Protein AF-0000000074000630 (afdb_homodimer)

Structure (mmCIF, N/CA/C/O backbone):
data_AF-0000000074000630-model_v1
#
loop_
_entity.id
_entity.type
_entity.pdbx_description
1 polymer 'MaoC family acyl dehydratase'
#
loop_
_atom_site.group_PDB
_atom_site.id
_atom_site.type_symbol
_atom_site.label_atom_id
_atom_site.label_alt_id
_atom_site.label_comp_id
_atom_site.label_asym_id
_atom_site.label_entity_id
_atom_site.label_seq_id
_atom_site.pdbx_PDB_ins_code
_atom_site.Cartn_x
_atom_site.Cartn_y
_atom_site.Cartn_z
_atom_site.occupancy
_atom_site.B_iso_or_equiv
_atom_site.auth_seq_id
_atom_site.auth_comp_id
_atom_site.auth_asym_id
_atom_site.auth_atom_id
_atom_site.pdbx_PDB_model_num
ATOM 1 N N . MET A 1 1 ? 3.613 16.922 10.43 1 64.38 1 MET A N 1
ATOM 2 C CA . MET A 1 1 ? 4.762 17.375 9.648 1 64.38 1 MET A CA 1
ATOM 3 C C . MET A 1 1 ? 4.414 18.625 8.844 1 64.38 1 MET A C 1
ATOM 5 O O . MET A 1 1 ? 3.24 18.922 8.633 1 64.38 1 MET A O 1
ATOM 9 N N . ALA A 1 2 ? 5.527 19.406 8.516 1 77.31 2 ALA A N 1
ATOM 10 C CA . ALA A 1 2 ? 5.301 20.641 7.777 1 77.31 2 ALA A CA 1
ATOM 11 C C . ALA A 1 2 ? 4.805 20.359 6.363 1 77.31 2 ALA A C 1
ATOM 13 O O . ALA A 1 2 ? 5.105 19.312 5.797 1 77.31 2 ALA A O 1
ATOM 14 N N . LYS A 1 3 ? 3.918 21.172 5.816 1 91.12 3 LYS A N 1
ATOM 15 C CA . LYS A 1 3 ? 3.434 21.078 4.441 1 91.12 3 LYS A CA 1
ATOM 16 C C . LYS A 1 3 ? 4.582 21.203 3.443 1 91.12 3 LYS A C 1
ATOM 18 O O . LYS A 1 3 ? 5.555 21.922 3.695 1 91.12 3 LYS A O 1
ATOM 23 N N . ILE A 1 4 ? 4.496 20.484 2.4 1 96.56 4 ILE A N 1
ATOM 24 C CA . ILE A 1 4 ? 5.48 20.594 1.329 1 96.56 4 ILE A CA 1
ATOM 25 C C . ILE A 1 4 ? 5.32 21.922 0.609 1 96.56 4 ILE A C 1
ATOM 27 O O . ILE A 1 4 ? 4.258 22.219 0.061 1 96.56 4 ILE A O 1
ATOM 31 N N . GLU A 1 5 ? 6.352 22.719 0.646 1 97.56 5 GLU A N 1
ATOM 32 C CA . GLU A 1 5 ? 6.324 24 -0.052 1 97.56 5 GLU A CA 1
ATOM 33 C C . GLU A 1 5 ? 6.699 23.844 -1.521 1 97.56 5 GLU A C 1
ATOM 35 O O . GLU A 1 5 ? 7.852 23.531 -1.843 1 97.56 5 GLU A O 1
ATOM 40 N N . PHE A 1 6 ? 5.773 24.141 -2.326 1 98 6 PHE A N 1
ATOM 41 C CA . PHE A 1 6 ? 5.879 23.922 -3.764 1 98 6 PHE A CA 1
ATOM 42 C C . PHE A 1 6 ? 7.121 24.609 -4.324 1 98 6 PHE A C 1
ATOM 44 O O . PHE A 1 6 ? 7.848 24.016 -5.129 1 98 6 PHE A O 1
ATOM 51 N N . ASP A 1 7 ? 7.41 25.75 -3.9 1 97.25 7 ASP A N 1
ATOM 52 C CA . ASP A 1 7 ? 8.477 26.562 -4.461 1 97.25 7 ASP A CA 1
ATOM 53 C C . ASP A 1 7 ? 9.844 26.141 -3.912 1 97.25 7 ASP A C 1
ATOM 55 O O . ASP A 1 7 ? 10.883 26.547 -4.434 1 97.25 7 ASP A O 1
ATOM 59 N N . LYS A 1 8 ? 9.844 25.297 -2.902 1 97.25 8 LYS A N 1
ATOM 60 C CA . LYS A 1 8 ? 11.102 24.922 -2.262 1 97.25 8 LYS A CA 1
ATOM 61 C C . LYS A 1 8 ? 11.555 23.531 -2.707 1 97.25 8 LYS A C 1
ATOM 63 O O . LYS A 1 8 ? 12.586 23.047 -2.254 1 97.25 8 LYS A O 1
ATOM 68 N N . VAL A 1 9 ? 10.789 22.875 -3.459 1 98 9 VAL A N 1
ATOM 69 C CA . VAL A 1 9 ? 11.203 21.594 -3.998 1 98 9 VAL A CA 1
ATOM 70 C C . VAL A 1 9 ? 11.414 21.703 -5.508 1 98 9 VAL A C 1
ATOM 72 O O . VAL A 1 9 ? 10.875 22.609 -6.148 1 98 9 VAL A O 1
ATOM 75 N N . GLU A 1 10 ? 12.203 20.75 -6.066 1 98.25 10 GLU A N 1
ATOM 76 C CA . GLU A 1 10 ? 12.555 20.812 -7.484 1 98.25 10 GLU A CA 1
ATOM 77 C C . GLU A 1 10 ? 12.562 19.422 -8.109 1 98.25 10 GLU A C 1
ATOM 79 O O . GLU A 1 10 ? 12.977 18.453 -7.48 1 98.25 10 GLU A O 1
ATOM 84 N N . VAL A 1 11 ? 12.156 19.422 -9.375 1 98.62 11 VAL A N 1
ATOM 85 C CA . VAL A 1 11 ? 12.25 18.188 -10.141 1 98.62 11 VAL A CA 1
ATOM 86 C C . VAL A 1 11 ? 13.688 17.656 -10.117 1 98.62 11 VAL A C 1
ATOM 88 O O . VAL A 1 11 ? 14.633 18.438 -10.312 1 98.62 11 VAL A O 1
ATOM 91 N N . GLY A 1 12 ? 13.867 16.406 -9.82 1 98.69 12 GLY A N 1
ATOM 92 C CA . GLY A 1 12 ? 15.188 15.812 -9.727 1 98.69 12 GLY A CA 1
ATOM 93 C C . GLY A 1 12 ? 15.688 15.688 -8.297 1 98.69 12 GLY A C 1
ATOM 94 O O . GLY A 1 12 ? 16.625 14.938 -8.023 1 98.69 12 GLY A O 1
ATOM 95 N N . GLN A 1 13 ? 15.086 16.438 -7.402 1 98.69 13 GLN A N 1
ATOM 96 C CA . GLN A 1 13 ? 15.445 16.375 -5.992 1 98.69 13 GLN A CA 1
ATOM 97 C C . GLN A 1 13 ? 15.109 15 -5.402 1 98.69 13 GLN A C 1
ATOM 99 O O . GLN A 1 13 ? 14.07 14.422 -5.719 1 98.69 13 GLN A O 1
ATOM 104 N N . THR A 1 14 ? 15.992 14.508 -4.551 1 98.69 14 THR A N 1
ATOM 105 C CA . THR A 1 14 ? 15.773 13.211 -3.924 1 98.69 14 THR A CA 1
ATOM 106 C C . THR A 1 14 ? 15.32 13.375 -2.475 1 98.69 14 THR A C 1
ATOM 108 O O . THR A 1 14 ? 15.648 14.375 -1.829 1 98.69 14 THR A O 1
ATOM 111 N N . LEU A 1 15 ? 14.5 12.453 -2.051 1 98.44 15 LEU A N 1
ATOM 112 C CA . LEU A 1 15 ? 14.109 12.398 -0.648 1 98.44 15 LEU A CA 1
ATOM 113 C C . LEU A 1 15 ? 15.164 11.672 0.183 1 98.44 15 LEU A C 1
ATOM 115 O O . LEU A 1 15 ? 15.922 10.859 -0.346 1 98.44 15 LEU A O 1
ATOM 119 N N . PRO A 1 16 ? 15.227 12.023 1.499 1 97.94 16 PRO A N 1
ATOM 120 C CA . PRO A 1 16 ? 16.062 11.172 2.34 1 97.94 16 PRO A CA 1
ATOM 121 C C . PRO A 1 16 ? 15.656 9.703 2.289 1 97.94 16 PRO A C 1
ATOM 123 O O . PRO A 1 16 ? 14.492 9.375 2.521 1 97.94 16 PRO A O 1
ATOM 126 N N . PRO A 1 17 ? 16.562 8.844 2.018 1 98.62 17 PRO A N 1
ATOM 127 C CA . PRO A 1 17 ? 16.219 7.422 1.872 1 98.62 17 PRO A CA 1
ATOM 128 C C . PRO A 1 17 ? 15.891 6.754 3.207 1 98.62 17 PRO A C 1
ATOM 130 O O . PRO A 1 17 ? 16.25 7.277 4.266 1 98.62 17 PRO A O 1
ATOM 133 N N . ILE A 1 18 ? 15.188 5.684 3.127 1 98.31 18 ILE A N 1
ATOM 134 C CA . ILE A 1 18 ? 14.93 4.805 4.262 1 98.31 18 ILE A CA 1
ATOM 135 C C . ILE A 1 18 ? 15.578 3.443 4.02 1 98.31 18 ILE A C 1
ATOM 137 O O . ILE A 1 18 ? 15.336 2.805 2.992 1 98.31 18 ILE A O 1
ATOM 141 N N . ASP A 1 19 ? 16.359 3.094 5.023 1 98.38 19 ASP A N 1
ATOM 142 C CA . ASP A 1 19 ? 16.953 1.769 4.945 1 98.38 19 ASP A CA 1
ATOM 143 C C . ASP A 1 19 ? 16.125 0.741 5.711 1 98.38 19 ASP A C 1
ATOM 145 O O . ASP A 1 19 ? 15.727 0.984 6.848 1 98.38 19 ASP A O 1
ATOM 149 N N . VAL A 1 20 ? 15.875 -0.33 5.051 1 97.69 20 VAL A N 1
ATOM 150 C CA . VAL A 1 20 ? 15.203 -1.473 5.656 1 97.69 20 VAL A CA 1
ATOM 151 C C . VAL A 1 20 ? 16.219 -2.545 6.02 1 97.69 20 VAL A C 1
ATOM 153 O O . VAL A 1 20 ? 16.938 -3.061 5.148 1 97.69 20 VAL A O 1
ATOM 156 N N . PRO A 1 21 ? 16.328 -2.816 7.309 1 96.75 21 PRO A N 1
ATOM 157 C CA . PRO A 1 21 ? 17.297 -3.854 7.688 1 96.75 21 PRO A CA 1
ATOM 158 C C . PRO A 1 21 ? 17.031 -5.184 6.977 1 96.75 21 PRO A C 1
ATOM 160 O O . PRO A 1 21 ? 16.016 -5.348 6.316 1 96.75 21 PRO A O 1
ATOM 163 N N . VAL A 1 22 ? 17.953 -6.051 7.16 1 98.12 22 VAL A N 1
ATOM 164 C CA . VAL A 1 22 ? 17.875 -7.367 6.531 1 98.12 22 VAL A CA 1
ATOM 165 C C . VAL A 1 22 ? 16.5 -7.992 6.812 1 98.12 22 VAL A C 1
ATOM 167 O O . VAL A 1 22 ? 16.047 -8 7.957 1 98.12 22 VAL A O 1
ATOM 170 N N . ILE A 1 23 ? 15.859 -8.445 5.785 1 97.75 23 ILE A N 1
ATOM 171 C CA . ILE A 1 23 ? 14.555 -9.078 5.914 1 97.75 23 ILE A CA 1
ATOM 172 C C . ILE A 1 23 ? 14.719 -10.508 6.434 1 97.75 23 ILE A C 1
ATOM 174 O O . ILE A 1 23 ? 15.344 -11.344 5.773 1 97.75 23 ILE A O 1
ATOM 178 N N . GLU A 1 24 ? 14.172 -10.664 7.559 1 97.44 24 GLU A N 1
ATOM 179 C CA . GLU A 1 24 ? 14.203 -11.969 8.219 1 97.44 24 GLU A CA 1
ATOM 180 C C . GLU A 1 24 ? 12.812 -12.586 8.273 1 97.44 24 GLU A C 1
ATOM 182 O O . GLU A 1 24 ? 11.812 -11.906 8.031 1 97.44 24 GLU A O 1
ATOM 187 N N . HIS A 1 25 ? 12.828 -13.883 8.594 1 97 25 HIS A N 1
ATOM 188 C CA . HIS A 1 25 ? 11.562 -14.602 8.727 1 97 25 HIS A CA 1
ATOM 189 C C . HIS A 1 25 ? 10.641 -13.914 9.734 1 97 25 HIS A C 1
ATOM 191 O O . HIS A 1 25 ? 9.43 -13.844 9.531 1 97 25 HIS A O 1
ATOM 197 N N . ALA A 1 26 ? 11.211 -13.375 10.781 1 96.56 26 ALA A N 1
ATOM 198 C CA . ALA A 1 26 ? 10.438 -12.711 11.82 1 96.56 26 ALA A CA 1
ATOM 199 C C . ALA A 1 26 ? 9.688 -11.5 11.258 1 96.56 26 ALA A C 1
ATOM 201 O O . ALA A 1 26 ? 8.578 -11.195 11.703 1 96.56 26 ALA A O 1
ATOM 202 N N . ASN A 1 27 ? 10.258 -10.742 10.336 1 97.06 27 ASN A N 1
ATOM 203 C CA . ASN A 1 27 ? 9.578 -9.625 9.695 1 97.06 27 ASN A CA 1
ATOM 204 C C . ASN A 1 27 ? 8.289 -10.07 9.008 1 97.06 27 ASN A C 1
ATOM 206 O O . ASN A 1 27 ? 7.254 -9.414 9.125 1 97.06 27 ASN A O 1
ATOM 210 N N . LEU A 1 28 ? 8.406 -11.195 8.328 1 97.31 28 LEU A N 1
ATOM 211 C CA . LEU A 1 28 ? 7.27 -11.703 7.57 1 97.31 28 LEU A CA 1
ATOM 212 C C . LEU A 1 28 ? 6.168 -12.188 8.508 1 97.31 28 LEU A C 1
ATOM 214 O O . LEU A 1 28 ? 4.984 -11.938 8.258 1 97.31 28 LEU A O 1
ATOM 218 N N . VAL A 1 29 ? 6.57 -12.805 9.625 1 96.69 29 VAL A N 1
ATOM 219 C CA . VAL A 1 29 ? 5.605 -13.273 10.609 1 96.69 29 VAL A CA 1
ATOM 220 C C . VAL A 1 29 ? 4.902 -12.078 11.25 1 96.69 29 VAL A C 1
ATOM 222 O O . VAL A 1 29 ? 3.676 -12.086 11.406 1 96.69 29 VAL A O 1
ATOM 225 N N . ARG A 1 30 ? 5.68 -11.094 11.609 1 96.94 30 ARG A N 1
ATOM 226 C CA . ARG A 1 30 ? 5.098 -9.898 12.211 1 96.94 30 ARG A CA 1
ATOM 227 C C . ARG A 1 30 ? 4.129 -9.211 11.25 1 96.94 30 ARG A C 1
ATOM 229 O O . ARG A 1 30 ? 3.049 -8.773 11.656 1 96.94 30 ARG A O 1
ATOM 236 N N . TYR A 1 31 ? 4.512 -9.141 9.953 1 98.06 31 TYR A N 1
ATOM 237 C CA . TYR A 1 31 ? 3.639 -8.484 8.992 1 98.06 31 TYR A CA 1
ATOM 238 C C . TYR A 1 31 ? 2.363 -9.289 8.773 1 98.06 31 TYR A C 1
ATOM 240 O O . TYR A 1 31 ? 1.279 -8.719 8.625 1 98.06 31 TYR A O 1
ATOM 248 N N . ALA A 1 32 ? 2.494 -10.602 8.758 1 97.38 32 ALA A N 1
ATOM 249 C CA . ALA A 1 32 ? 1.311 -11.453 8.656 1 97.38 32 ALA A CA 1
ATOM 250 C C . ALA A 1 32 ? 0.349 -11.195 9.812 1 97.38 32 ALA A C 1
ATOM 252 O O . ALA A 1 32 ? -0.858 -11.055 9.602 1 97.38 32 ALA A O 1
ATOM 253 N N . GLY A 1 33 ? 0.866 -11.102 10.992 1 96.06 33 GLY A N 1
ATOM 254 C CA . GLY A 1 33 ? 0.053 -10.828 12.172 1 96.06 33 GLY A CA 1
ATOM 255 C C . GLY A 1 33 ? -0.633 -9.477 12.117 1 96.06 33 GLY A C 1
ATOM 256 O O . GLY A 1 33 ? -1.777 -9.344 12.555 1 96.06 33 GLY A O 1
ATOM 257 N N . ALA A 1 34 ? 0.046 -8.547 11.586 1 96.56 34 ALA A N 1
ATOM 258 C CA . ALA A 1 34 ? -0.477 -7.184 11.547 1 96.56 34 ALA A CA 1
ATOM 259 C C . ALA A 1 34 ? -1.495 -7.016 10.422 1 96.56 34 ALA A C 1
ATOM 261 O O . ALA A 1 34 ? -2.504 -6.324 10.594 1 96.56 34 ALA A O 1
ATOM 262 N N . SER A 1 35 ? -1.281 -7.625 9.305 1 95.25 35 SER A N 1
ATOM 263 C CA . SER A 1 35 ? -2.096 -7.402 8.117 1 95.25 35 SER A CA 1
ATOM 264 C C . SER A 1 35 ? -3.221 -8.43 8.016 1 95.25 35 SER A C 1
ATOM 266 O O . SER A 1 35 ? -4.23 -8.188 7.352 1 95.25 35 SER A O 1
ATOM 268 N N . GLY A 1 36 ? -3.006 -9.609 8.547 1 95.12 36 GLY A N 1
ATOM 269 C CA . GLY A 1 36 ? -3.943 -10.711 8.383 1 95.12 36 GLY A CA 1
ATOM 270 C C . GLY A 1 36 ? -3.67 -11.547 7.145 1 95.12 36 GLY A C 1
ATOM 271 O O . GLY A 1 36 ? -4.43 -12.461 6.828 1 95.12 36 GLY A O 1
ATOM 272 N N . ASP A 1 37 ? -2.648 -11.234 6.355 1 95.56 37 ASP A N 1
ATOM 273 C CA . ASP A 1 37 ? -2.252 -12.031 5.195 1 95.56 37 ASP A CA 1
ATOM 274 C C . ASP A 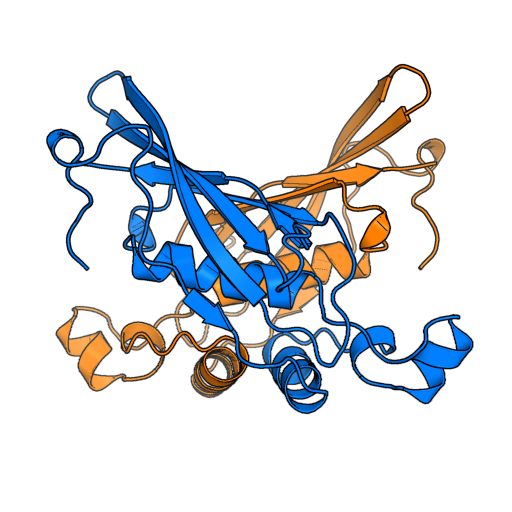1 37 ? -1.3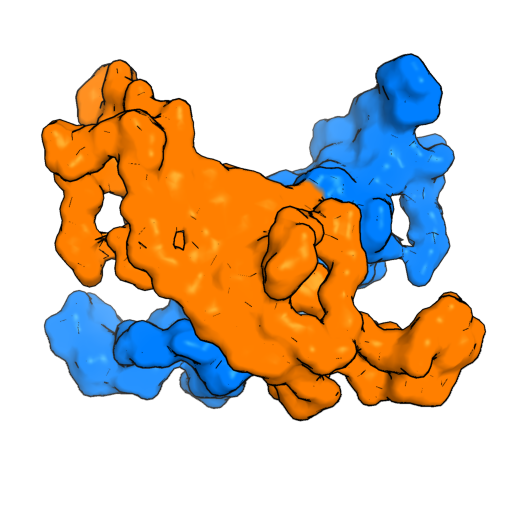65 -13.203 5.609 1 95.56 37 ASP A C 1
ATOM 276 O O . ASP A 1 37 ? -0.144 -13.055 5.703 1 95.56 37 ASP A O 1
ATOM 280 N N . PHE A 1 38 ? -1.934 -14.328 5.738 1 96.19 38 PHE A N 1
ATOM 281 C CA . PHE A 1 38 ? -1.221 -15.5 6.234 1 96.19 38 PHE A CA 1
ATOM 282 C C . PHE A 1 38 ? -0.938 -16.484 5.105 1 96.19 38 PHE A C 1
ATOM 284 O O . PHE A 1 38 ? -0.847 -17.688 5.332 1 96.19 38 PHE A O 1
ATOM 291 N N . ASN A 1 39 ? -0.899 -16 3.809 1 95.5 39 ASN A N 1
ATOM 292 C CA . ASN A 1 39 ? -0.469 -16.859 2.705 1 95.5 39 ASN A CA 1
ATOM 293 C C . ASN A 1 39 ? 0.793 -17.641 3.059 1 95.5 39 ASN A C 1
ATOM 295 O O . ASN A 1 39 ? 1.808 -17.047 3.438 1 95.5 39 ASN A O 1
ATOM 299 N N . PRO A 1 40 ? 0.716 -18.891 2.975 1 95.88 40 PRO A N 1
ATOM 300 C CA . PRO A 1 40 ? 1.805 -19.719 3.512 1 95.88 40 PRO A CA 1
ATOM 301 C C . PRO A 1 40 ? 3.121 -19.516 2.766 1 95.88 40 PRO A C 1
ATOM 303 O O . PRO A 1 40 ? 4.188 -19.844 3.283 1 95.88 40 PRO A O 1
ATOM 306 N N . ILE A 1 41 ? 3.129 -18.984 1.583 1 94.94 41 ILE A N 1
ATOM 307 C CA . ILE A 1 41 ? 4.379 -18.734 0.871 1 94.94 41 ILE A CA 1
ATOM 308 C C . ILE A 1 41 ? 5.219 -17.719 1.636 1 94.94 41 ILE A C 1
ATOM 310 O O . ILE A 1 41 ? 6.422 -17.594 1.397 1 94.94 41 ILE A O 1
ATOM 314 N N . HIS A 1 42 ? 4.613 -16.938 2.547 1 97.12 42 HIS A N 1
ATOM 315 C CA . HIS A 1 42 ? 5.309 -15.891 3.283 1 97.12 42 HIS A CA 1
ATOM 316 C C . HIS A 1 42 ? 5.73 -16.375 4.668 1 97.12 42 HIS A C 1
ATOM 318 O O . HIS A 1 42 ? 6.539 -15.734 5.336 1 97.12 42 HIS A O 1
ATOM 324 N N . ASN A 1 43 ? 5.238 -17.5 5.129 1 95.44 43 ASN A N 1
ATOM 325 C CA . ASN A 1 43 ? 5.461 -17.781 6.543 1 95.44 43 ASN A CA 1
ATOM 326 C C . ASN A 1 43 ? 5.742 -19.266 6.781 1 95.44 43 ASN A C 1
ATOM 328 O O . ASN A 1 43 ? 6.148 -19.656 7.875 1 95.44 43 ASN A O 1
ATOM 332 N N . ASP A 1 44 ? 5.566 -20.109 5.828 1 96.88 44 ASP A N 1
ATOM 333 C CA . ASP A 1 44 ? 5.785 -21.547 5.941 1 96.88 44 ASP A CA 1
ATOM 334 C C . ASP A 1 44 ? 6.875 -22.016 4.977 1 96.88 44 ASP A C 1
ATOM 336 O O . ASP A 1 44 ? 6.602 -22.266 3.803 1 96.88 44 ASP A O 1
ATOM 340 N N . PRO A 1 45 ? 8.062 -22.266 5.52 1 96.31 45 PRO A N 1
ATOM 341 C CA . PRO A 1 45 ? 9.172 -22.625 4.633 1 96.31 45 PRO A CA 1
ATOM 342 C C . PRO A 1 45 ? 8.938 -23.922 3.873 1 96.31 45 PRO A C 1
ATOM 344 O O . PRO A 1 45 ? 9.367 -24.062 2.727 1 96.31 45 PRO A O 1
ATOM 347 N N . ASP A 1 46 ? 8.328 -24.875 4.539 1 96.94 46 ASP A N 1
ATOM 348 C CA . ASP A 1 46 ? 8.055 -26.141 3.867 1 96.94 46 ASP A CA 1
ATOM 349 C C . ASP A 1 46 ? 7.098 -25.953 2.695 1 96.94 46 ASP A C 1
ATOM 351 O O . ASP A 1 46 ? 7.316 -26.484 1.609 1 96.94 46 ASP A O 1
ATOM 355 N N . PHE A 1 47 ? 6.109 -25.219 2.953 1 96.75 47 PHE A N 1
ATOM 356 C CA . PHE A 1 47 ? 5.172 -24.922 1.876 1 96.75 47 PHE A CA 1
ATOM 357 C C . PHE A 1 47 ? 5.867 -24.172 0.745 1 96.75 47 PHE A C 1
ATOM 359 O O . PHE A 1 47 ? 5.672 -24.5 -0.43 1 96.75 47 PHE A O 1
ATOM 366 N N . ALA A 1 48 ? 6.641 -23.125 1.052 1 95.81 48 ALA A N 1
ATOM 367 C CA . ALA A 1 48 ? 7.34 -22.328 0.051 1 95.81 48 ALA A CA 1
ATOM 368 C C . ALA A 1 48 ? 8.234 -23.203 -0.826 1 95.81 48 ALA A C 1
ATOM 370 O O . ALA A 1 48 ? 8.234 -23.062 -2.053 1 95.81 48 ALA A O 1
ATOM 371 N N . ARG A 1 49 ? 8.891 -24.125 -0.231 1 96.31 49 ARG A N 1
ATOM 372 C CA . ARG A 1 49 ? 9.766 -25.031 -0.979 1 96.31 49 ARG A CA 1
ATOM 373 C C . ARG A 1 49 ? 8.961 -25.922 -1.904 1 96.31 49 ARG A C 1
ATOM 375 O O . ARG A 1 49 ? 9.344 -26.156 -3.051 1 96.31 49 ARG A O 1
ATOM 382 N N . LYS A 1 50 ? 7.902 -26.406 -1.386 1 96.06 50 LYS A N 1
ATOM 383 C CA . LYS A 1 50 ? 7.027 -27.234 -2.199 1 96.06 50 LYS A CA 1
ATOM 384 C C . LYS A 1 50 ? 6.477 -26.469 -3.395 1 96.06 50 LYS A C 1
ATOM 386 O O . LYS A 1 50 ? 6.238 -27.031 -4.457 1 96.06 50 LYS A O 1
ATOM 391 N N . ALA A 1 51 ? 6.352 -25.188 -3.186 1 92.88 51 ALA A N 1
ATOM 392 C CA . ALA A 1 51 ? 5.844 -24.312 -4.25 1 92.88 51 ALA A CA 1
ATOM 393 C C . ALA A 1 51 ? 6.949 -23.938 -5.23 1 92.88 51 ALA A C 1
ATOM 395 O O . ALA A 1 51 ? 6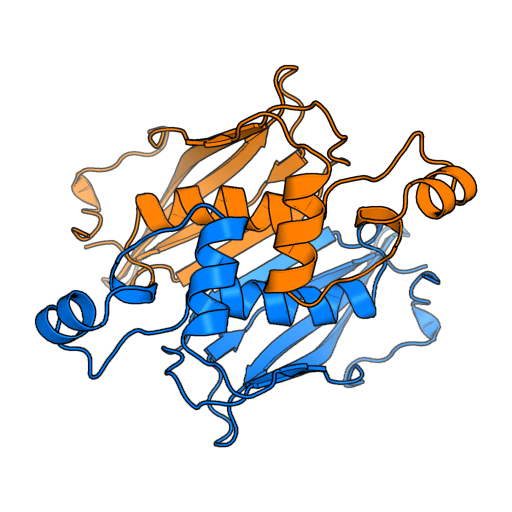.727 -23.172 -6.16 1 92.88 51 ALA A O 1
ATOM 396 N N . GLY A 1 52 ? 8.18 -24.406 -4.973 1 94.5 52 GLY A N 1
ATOM 397 C CA . GLY A 1 52 ? 9.258 -24.219 -5.926 1 94.5 52 GLY A CA 1
ATOM 398 C C . GLY A 1 52 ? 10.172 -23.062 -5.57 1 94.5 52 GLY A C 1
ATOM 399 O O . GLY A 1 52 ? 10.992 -22.625 -6.383 1 94.5 52 GLY A O 1
ATOM 400 N N . LEU A 1 53 ? 10 -22.594 -4.41 1 94.38 53 LEU A N 1
ATOM 401 C CA . LEU A 1 53 ? 10.852 -21.5 -3.936 1 94.38 53 LEU A CA 1
ATOM 402 C C . LEU A 1 53 ? 11.969 -22.031 -3.039 1 94.38 53 LEU A C 1
ATOM 404 O O . LEU A 1 53 ? 11.867 -23.141 -2.504 1 94.38 53 LEU A O 1
ATOM 408 N N . ASP A 1 54 ? 13 -21.234 -2.852 1 94 54 ASP A N 1
ATOM 409 C CA . ASP A 1 54 ? 14.109 -21.625 -1.988 1 94 54 ASP A CA 1
ATOM 410 C C . ASP A 1 54 ? 13.734 -21.484 -0.515 1 94 54 ASP A C 1
ATOM 412 O O . ASP A 1 54 ? 14.391 -22.062 0.355 1 94 54 ASP A O 1
ATOM 416 N N . GLY A 1 55 ? 12.805 -20.781 -0.231 1 95.19 55 GLY A N 1
ATOM 417 C CA . GLY A 1 55 ? 12.258 -20.406 1.064 1 95.19 55 GLY A CA 1
ATOM 418 C C . GLY A 1 55 ? 11.117 -19.422 0.965 1 95.19 55 GLY A C 1
ATOM 419 O O . GLY A 1 55 ? 10.594 -19.172 -0.123 1 95.19 55 GLY A O 1
ATOM 420 N N . THR A 1 56 ? 10.727 -18.984 2.125 1 96.88 56 THR A N 1
ATOM 421 C CA . THR A 1 56 ? 9.648 -18 2.115 1 96.88 56 THR A CA 1
ATOM 422 C C . THR A 1 56 ? 10.102 -16.703 1.438 1 96.88 56 THR A C 1
ATOM 424 O O . THR A 1 56 ? 11.297 -16.406 1.387 1 96.88 56 THR A O 1
ATOM 427 N N . ILE A 1 57 ? 9.164 -16.016 0.89 1 97.31 57 ILE A N 1
ATOM 428 C CA . ILE A 1 57 ? 9.438 -14.727 0.275 1 97.31 57 ILE A CA 1
ATOM 429 C C . ILE A 1 57 ? 8.586 -13.648 0.947 1 97.31 57 ILE A C 1
ATOM 431 O O . ILE A 1 57 ? 7.559 -13.945 1.551 1 97.31 57 ILE A O 1
ATOM 435 N N . SER A 1 58 ? 9.07 -12.445 0.863 1 97.81 58 SER A N 1
ATOM 436 C CA . SER A 1 58 ? 8.383 -11.312 1.477 1 97.81 58 SER A CA 1
ATOM 437 C C . SER A 1 58 ? 7.023 -11.07 0.822 1 97.81 58 SER A C 1
ATOM 439 O O . SER A 1 58 ? 6.875 -11.234 -0.391 1 97.81 58 SER A O 1
ATOM 441 N N . HIS A 1 59 ? 6.102 -10.625 1.719 1 97.69 59 HIS A N 1
ATOM 442 C CA . HIS A 1 59 ? 4.895 -10.047 1.139 1 97.69 59 HIS A CA 1
ATOM 443 C C . HIS A 1 59 ? 5.23 -8.867 0.232 1 97.69 59 HIS A C 1
ATOM 445 O O . HIS A 1 59 ? 5.992 -7.984 0.618 1 97.69 59 HIS A O 1
ATOM 451 N N . GLY A 1 60 ? 4.641 -8.859 -1.018 1 97.62 60 GLY A N 1
ATOM 452 C CA . GLY A 1 60 ? 4.73 -7.637 -1.798 1 97.62 60 GLY A CA 1
ATOM 453 C C . GLY A 1 60 ? 4.219 -6.418 -1.058 1 97.62 60 GLY A C 1
ATOM 454 O O . GLY A 1 60 ? 4.805 -5.336 -1.148 1 97.62 60 GLY A O 1
ATOM 455 N N . MET A 1 61 ? 3.188 -6.613 -0.296 1 97.38 61 MET A N 1
ATOM 456 C CA . MET A 1 61 ? 2.557 -5.547 0.473 1 97.38 61 MET A CA 1
ATOM 457 C C . MET A 1 61 ? 3.469 -5.074 1.6 1 97.38 61 MET A C 1
ATOM 459 O O . MET A 1 61 ? 3.432 -3.906 1.987 1 97.38 61 MET A O 1
ATOM 463 N N . TYR A 1 62 ? 4.289 -5.953 2.164 1 98.19 62 TYR A N 1
ATOM 464 C CA . TYR A 1 62 ? 5.297 -5.523 3.127 1 98.19 62 TYR A CA 1
ATOM 465 C C . TYR A 1 62 ? 6.289 -4.562 2.484 1 98.19 62 TYR A C 1
ATOM 467 O O . TYR A 1 62 ? 6.613 -3.518 3.055 1 98.19 62 TYR A O 1
ATOM 475 N N . VAL A 1 63 ? 6.785 -4.941 1.337 1 98.56 63 VAL A N 1
ATOM 476 C CA . VAL A 1 63 ? 7.699 -4.074 0.599 1 98.56 63 VAL A CA 1
ATOM 477 C C . VAL A 1 63 ? 7.027 -2.732 0.319 1 98.56 63 VAL A C 1
ATOM 479 O O . VAL A 1 63 ? 7.625 -1.675 0.525 1 98.56 63 VAL A O 1
ATOM 482 N N . MET A 1 64 ? 5.75 -2.793 -0.12 1 98.38 64 MET A N 1
ATOM 483 C CA . MET A 1 64 ? 4.98 -1.577 -0.364 1 98.38 64 MET A CA 1
ATOM 484 C C . MET A 1 64 ? 4.867 -0.741 0.906 1 98.38 64 MET A C 1
ATOM 486 O O . MET A 1 64 ? 4.953 0.487 0.856 1 98.38 64 MET A O 1
ATOM 490 N N . ALA A 1 65 ? 4.656 -1.363 2.021 1 98.38 65 ALA A N 1
ATOM 491 C CA . ALA A 1 65 ? 4.566 -0.66 3.297 1 98.38 65 ALA A CA 1
ATOM 492 C C . ALA A 1 65 ? 5.863 0.086 3.605 1 98.38 65 ALA A C 1
ATOM 494 O O . ALA A 1 65 ? 5.836 1.184 4.168 1 98.38 65 ALA A O 1
ATOM 495 N N . GLN A 1 66 ? 7 -0.474 3.291 1 98.69 66 GLN A N 1
ATOM 496 C CA . GLN A 1 66 ? 8.273 0.203 3.516 1 98.69 66 GLN A CA 1
ATOM 497 C C . GLN A 1 66 ? 8.406 1.438 2.629 1 98.69 66 GLN A C 1
ATOM 499 O O . GLN A 1 66 ? 8.898 2.477 3.07 1 98.69 66 GLN A O 1
ATOM 504 N N . VAL A 1 67 ? 8 1.316 1.374 1 98.75 67 VAL A N 1
ATOM 505 C CA . VAL A 1 67 ? 7.953 2.496 0.518 1 98.75 67 VAL A CA 1
ATOM 506 C C . VAL A 1 67 ? 6.977 3.516 1.098 1 98.75 67 VAL A C 1
ATOM 508 O O . VAL A 1 67 ? 7.234 4.723 1.067 1 98.75 67 VAL A O 1
ATOM 511 N N . GLY A 1 68 ? 5.848 2.994 1.564 1 98.19 68 GLY A N 1
ATOM 512 C CA . GLY A 1 68 ? 4.879 3.848 2.232 1 98.19 68 GLY A CA 1
ATOM 513 C C . GLY A 1 68 ? 5.465 4.617 3.4 1 98.19 68 GLY A C 1
ATOM 514 O O . GLY A 1 68 ? 5.129 5.785 3.615 1 98.19 68 GLY A O 1
ATOM 515 N N . ARG A 1 69 ? 6.328 3.973 4.156 1 97.62 69 ARG A N 1
ATOM 516 C CA . ARG A 1 69 ? 7.016 4.645 5.25 1 97.62 69 ARG A CA 1
ATOM 517 C C . ARG A 1 69 ? 7.816 5.84 4.746 1 97.62 69 ARG A C 1
ATOM 519 O O . ARG A 1 69 ? 7.816 6.902 5.375 1 97.62 69 ARG A O 1
ATOM 526 N N . LEU A 1 70 ? 8.508 5.676 3.637 1 98.25 70 LEU A N 1
ATOM 527 C CA . LEU A 1 70 ? 9.211 6.793 3.014 1 98.25 70 LEU A CA 1
ATOM 528 C C . LEU A 1 70 ? 8.25 7.934 2.701 1 98.25 70 LEU A C 1
ATOM 530 O O . LEU A 1 70 ? 8.531 9.094 3.008 1 98.25 70 LEU A O 1
ATOM 534 N N . CYS A 1 71 ? 7.094 7.598 2.16 1 97.75 71 CYS A N 1
ATOM 535 C CA . CYS A 1 71 ? 6.105 8.586 1.749 1 97.75 71 CYS A CA 1
ATOM 536 C C . CYS A 1 71 ? 5.605 9.391 2.945 1 97.75 71 CYS A C 1
ATOM 538 O O . CYS A 1 71 ? 5.621 10.625 2.924 1 97.75 71 CYS A O 1
ATOM 540 N N . THR A 1 72 ? 5.277 8.68 3.996 1 94.94 72 THR A N 1
ATOM 541 C CA . THR A 1 72 ? 4.645 9.344 5.133 1 94.94 72 THR A CA 1
ATOM 542 C C . THR A 1 72 ? 5.688 10.031 6.008 1 94.94 72 THR A C 1
ATOM 544 O O . THR A 1 72 ? 5.348 10.883 6.836 1 94.94 72 THR A O 1
ATOM 547 N N . SER A 1 73 ? 6.922 9.672 5.816 1 95.12 73 SER A N 1
ATOM 548 C CA . SER A 1 73 ? 7.984 10.391 6.504 1 95.12 73 SER A CA 1
ATOM 549 C C . SER A 1 73 ? 8.234 11.75 5.859 1 95.12 73 SER A C 1
ATOM 551 O O . SER A 1 73 ? 8.742 12.664 6.512 1 95.12 73 SER A O 1
ATOM 553 N N . TRP A 1 74 ? 7.91 11.828 4.621 1 96.31 74 TRP A N 1
ATOM 554 C CA . TRP A 1 74 ? 8.188 13.055 3.879 1 96.31 74 TRP A CA 1
ATOM 555 C C . TRP A 1 74 ? 6.969 13.977 3.875 1 96.31 74 TRP A C 1
ATOM 557 O O . TRP A 1 74 ? 7.098 15.188 4.051 1 96.31 74 TRP A O 1
ATOM 567 N N . ALA A 1 75 ? 5.762 13.383 3.721 1 96 75 ALA A N 1
ATOM 568 C CA . ALA A 1 75 ? 4.535 14.164 3.58 1 96 75 ALA A CA 1
ATOM 569 C C . ALA A 1 75 ? 3.502 13.75 4.629 1 96 75 ALA A C 1
ATOM 571 O O . ALA A 1 75 ? 3.355 12.57 4.938 1 96 75 ALA A O 1
ATOM 572 N N . ASP A 1 76 ? 2.742 14.805 5.117 1 92.06 76 ASP A N 1
ATOM 573 C CA . ASP A 1 76 ? 1.569 14.477 5.922 1 92.06 76 ASP A CA 1
ATOM 574 C C . ASP A 1 76 ? 0.584 13.617 5.129 1 92.06 76 ASP A C 1
ATOM 576 O O . ASP A 1 76 ? 0.306 13.898 3.961 1 92.06 76 ASP A O 1
ATOM 580 N N . GLN A 1 77 ? 0.116 12.633 5.773 1 89.12 77 GLN A N 1
ATOM 581 C CA . GLN A 1 77 ? -0.765 11.695 5.086 1 89.12 77 GLN A CA 1
ATOM 582 C C . GLN A 1 77 ? -1.953 12.414 4.457 1 89.12 77 GLN A C 1
ATOM 584 O O . GLN A 1 77 ? -2.383 12.07 3.355 1 89.12 77 GLN A O 1
ATOM 589 N N . LYS A 1 78 ? -2.486 13.391 5.164 1 89.75 78 LYS A N 1
ATOM 590 C CA . LYS A 1 78 ? -3.662 14.109 4.672 1 89.75 78 LYS A CA 1
ATOM 591 C C . LYS A 1 78 ? -3.359 14.828 3.363 1 89.75 78 LYS A C 1
ATOM 593 O O . LYS A 1 78 ? -4.277 15.211 2.633 1 89.75 78 LYS A O 1
ATOM 598 N N . ASP A 1 79 ? -2.111 15.109 3.104 1 95.62 79 ASP A N 1
ATOM 599 C CA . ASP A 1 79 ? -1.725 15.82 1.891 1 95.62 79 ASP A CA 1
ATOM 600 C C . ASP A 1 79 ? -1.423 14.852 0.752 1 95.62 79 ASP A C 1
ATOM 602 O O . ASP A 1 79 ? -1.182 15.273 -0.381 1 95.62 79 ASP A O 1
ATOM 606 N N . ILE A 1 80 ? -1.389 13.547 0.993 1 96.81 80 ILE A N 1
ATOM 607 C CA . ILE A 1 80 ? -1.141 12.547 -0.041 1 96.81 80 ILE A CA 1
ATOM 608 C C . ILE A 1 80 ? -2.414 12.32 -0.853 1 96.81 80 ILE A C 1
ATOM 610 O O . ILE A 1 80 ? -3.426 11.859 -0.317 1 96.81 80 ILE A O 1
ATOM 614 N N . GLU A 1 81 ? -2.285 12.656 -2.107 1 97.12 81 GLU A N 1
ATOM 615 C CA . GLU A 1 81 ? -3.422 12.508 -3.012 1 97.12 81 GLU A CA 1
ATOM 616 C C . GLU A 1 81 ? -3.479 11.109 -3.611 1 97.12 81 GLU A C 1
ATOM 618 O O . GLU A 1 81 ? -4.555 10.617 -3.959 1 97.12 81 GLU A O 1
ATOM 623 N N . PHE A 1 82 ? -2.328 10.57 -3.746 1 98.25 82 PHE A N 1
ATOM 624 C CA . PHE A 1 82 ? -2.268 9.258 -4.371 1 98.25 82 PHE A CA 1
ATOM 625 C C . PHE A 1 82 ? -0.946 8.562 -4.051 1 98.25 82 PHE A C 1
ATOM 627 O O . PHE A 1 82 ? 0.105 9.211 -4.016 1 98.25 82 PHE A O 1
ATOM 634 N N . PHE A 1 83 ? -1.013 7.289 -3.846 1 98.81 83 PHE A N 1
ATOM 635 C CA . PHE A 1 83 ? 0.153 6.418 -3.732 1 98.81 83 PHE A CA 1
ATOM 636 C C . PHE A 1 83 ? -0.115 5.066 -4.379 1 98.81 83 PHE A C 1
ATOM 638 O O . PHE A 1 83 ? -1.127 4.422 -4.09 1 98.81 83 PHE A O 1
ATOM 645 N N . GLY A 1 84 ? 0.796 4.59 -5.23 1 98.81 84 GLY A N 1
ATOM 646 C CA . GLY A 1 84 ? 0.655 3.301 -5.887 1 98.81 84 GLY A CA 1
ATOM 647 C C . GLY A 1 84 ? 1.97 2.746 -6.402 1 98.81 84 GLY A C 1
ATOM 648 O O . GLY A 1 84 ? 2.895 3.504 -6.699 1 98.81 84 GLY A O 1
ATOM 649 N N . VAL A 1 85 ? 1.971 1.387 -6.523 1 98.62 85 VAL A N 1
ATOM 650 C CA . VAL A 1 85 ? 3.201 0.762 -7 1 98.62 85 VAL A CA 1
ATOM 651 C C . VAL A 1 85 ? 2.865 -0.4 -7.93 1 98.62 85 VAL A C 1
ATOM 653 O O . VAL A 1 85 ? 1.735 -0.893 -7.938 1 98.62 85 VAL A O 1
ATOM 656 N N . THR A 1 86 ? 3.877 -0.744 -8.695 1 97.94 86 THR A N 1
ATOM 657 C CA . THR A 1 86 ? 3.996 -2.029 -9.375 1 97.94 86 THR A CA 1
ATOM 658 C C . THR A 1 86 ? 5.023 -2.916 -8.68 1 97.94 86 THR A C 1
ATOM 660 O O . THR A 1 86 ? 6.094 -2.445 -8.289 1 97.94 86 THR A O 1
ATOM 663 N N . PHE A 1 87 ? 4.617 -4.176 -8.461 1 97.5 87 PHE A N 1
ATOM 664 C CA . PHE A 1 87 ? 5.578 -5.148 -7.953 1 97.5 87 PHE A CA 1
ATOM 665 C C . PHE A 1 87 ? 6.422 -5.723 -9.086 1 97.5 87 PHE A C 1
ATOM 667 O O . PHE A 1 87 ? 5.887 -6.309 -10.023 1 97.5 87 PHE A O 1
ATOM 674 N N . LYS A 1 88 ? 7.727 -5.617 -8.914 1 97.69 88 LYS A N 1
ATOM 675 C CA . LYS A 1 88 ? 8.578 -5.863 -10.078 1 97.69 88 LYS A CA 1
ATOM 676 C C . LYS A 1 88 ? 9.383 -7.148 -9.906 1 97.69 88 LYS A C 1
ATOM 678 O O . LYS A 1 88 ? 9.773 -7.777 -10.891 1 97.69 88 LYS A O 1
ATOM 683 N N . ALA A 1 89 ? 9.711 -7.5 -8.688 1 97.44 89 ALA A N 1
ATOM 684 C CA . ALA A 1 89 ? 10.5 -8.695 -8.422 1 97.44 89 ALA A CA 1
ATOM 685 C C . ALA A 1 89 ? 10.234 -9.227 -7.012 1 97.44 89 ALA A C 1
ATOM 687 O O . ALA A 1 89 ? 9.805 -8.477 -6.133 1 97.44 89 ALA A O 1
ATOM 688 N N . MET A 1 90 ? 10.516 -10.477 -6.781 1 97.12 90 MET A N 1
ATOM 689 C CA . MET A 1 90 ? 10.391 -11.078 -5.457 1 97.12 90 MET A CA 1
ATOM 690 C C . MET A 1 90 ? 11.469 -10.555 -4.512 1 97.12 90 MET A C 1
ATOM 692 O O . MET A 1 90 ? 12.578 -10.234 -4.945 1 97.12 90 MET A O 1
ATOM 696 N N . THR A 1 91 ? 11.102 -10.445 -3.312 1 97.81 91 THR A N 1
ATOM 697 C CA . THR A 1 91 ? 12.062 -10.102 -2.268 1 97.81 91 THR A CA 1
ATOM 698 C C . THR A 1 91 ? 12.32 -11.297 -1.359 1 97.81 91 THR A C 1
ATOM 700 O O . THR A 1 91 ? 11.406 -11.797 -0.708 1 97.81 91 THR A O 1
ATOM 703 N N . LYS A 1 92 ? 13.555 -11.75 -1.287 1 97.12 92 LYS A N 1
ATOM 704 C CA . LYS A 1 92 ? 13.93 -12.961 -0.563 1 97.12 92 LYS A CA 1
ATOM 705 C C . LYS A 1 92 ? 14.469 -12.625 0.826 1 97.12 92 LYS A C 1
ATOM 707 O O . LYS A 1 92 ? 14.883 -11.492 1.079 1 97.12 92 LYS A O 1
ATOM 712 N N . LEU A 1 93 ? 14.461 -13.656 1.69 1 97.12 93 LEU A N 1
ATOM 713 C CA . LEU A 1 93 ? 15.094 -13.508 2.994 1 97.12 93 LEU A CA 1
ATOM 714 C C . LEU A 1 93 ? 16.578 -13.18 2.838 1 97.12 93 LEU A C 1
ATOM 716 O O . LEU A 1 93 ? 17.234 -13.68 1.918 1 97.12 93 LEU A O 1
ATOM 720 N N . GLY A 1 94 ? 17 -12.352 3.705 1 97.56 94 GLY A N 1
ATOM 721 C CA . GLY A 1 94 ? 18.422 -12.008 3.676 1 97.56 94 GLY A CA 1
ATOM 722 C C . GLY A 1 94 ? 18.703 -10.75 2.881 1 97.56 94 GLY A C 1
ATOM 723 O O . GLY A 1 94 ? 19.781 -10.172 2.998 1 97.56 94 GLY A O 1
ATOM 724 N N . GLU A 1 95 ? 17.781 -10.297 2.09 1 98 95 GLU A N 1
ATOM 725 C CA . GLU A 1 95 ? 17.984 -9.062 1.339 1 98 95 GLU A CA 1
ATOM 726 C C . GLU A 1 95 ? 17.797 -7.84 2.23 1 98 95 GLU A C 1
ATOM 728 O O . GLU A 1 95 ? 17.016 -7.875 3.186 1 98 95 GLU A O 1
ATOM 733 N N . LYS A 1 96 ? 18.531 -6.82 1.922 1 98.56 96 LYS A N 1
ATOM 734 C CA . LYS A 1 96 ? 18.312 -5.469 2.43 1 98.56 96 LYS A CA 1
ATOM 735 C C . LYS A 1 96 ? 17.688 -4.578 1.363 1 98.56 96 LYS A C 1
ATOM 737 O O . LYS A 1 96 ? 18.016 -4.688 0.181 1 98.56 96 LYS A O 1
ATOM 742 N N . LEU A 1 97 ? 16.812 -3.742 1.805 1 98.75 97 LEU A N 1
ATOM 743 C CA . LEU A 1 97 ? 16.203 -2.814 0.861 1 98.75 97 LEU A CA 1
ATOM 744 C C . LEU A 1 97 ? 16.531 -1.371 1.227 1 98.75 97 LEU A C 1
ATOM 746 O O . LEU A 1 97 ? 16.766 -1.062 2.396 1 98.75 97 LEU A O 1
ATOM 750 N N . THR A 1 98 ? 16.609 -0.551 0.238 1 98.94 98 THR A N 1
ATOM 751 C CA . THR A 1 98 ? 16.594 0.899 0.389 1 98.94 98 THR A CA 1
ATOM 752 C C . THR A 1 98 ? 15.414 1.513 -0.36 1 98.94 98 THR A C 1
ATOM 754 O O . THR A 1 98 ? 15.227 1.252 -1.551 1 98.94 98 THR A O 1
ATOM 757 N N . CYS A 1 99 ? 14.617 2.26 0.349 1 98.94 99 CYS A N 1
ATOM 758 C CA . CYS A 1 99 ? 13.531 3 -0.279 1 98.94 99 CYS A CA 1
ATOM 759 C C . CYS A 1 99 ? 13.969 4.41 -0.649 1 98.94 99 CYS A C 1
ATOM 761 O O . CYS A 1 99 ? 14.484 5.145 0.196 1 98.94 99 CYS A O 1
ATOM 763 N N . VAL A 1 100 ? 13.703 4.738 -1.9 1 98.88 100 VAL A N 1
ATOM 764 C CA . VAL A 1 100 ? 14.18 6.02 -2.412 1 98.88 100 VAL A CA 1
ATOM 765 C C . VAL A 1 100 ? 13.031 6.758 -3.104 1 98.88 100 VAL A C 1
ATOM 767 O O . VAL A 1 100 ? 12.055 6.137 -3.531 1 98.88 100 VAL A O 1
ATOM 770 N N . GLY A 1 101 ? 13.133 8.047 -3.172 1 98.88 101 GLY A N 1
ATOM 771 C CA . GLY A 1 101 ? 12.195 8.914 -3.865 1 98.88 101 GLY A CA 1
ATOM 772 C C . GLY A 1 101 ? 12.875 10.023 -4.641 1 98.88 101 GLY A C 1
ATOM 773 O O . GLY A 1 101 ? 13.859 10.602 -4.176 1 98.88 101 GLY A O 1
ATOM 774 N N . THR A 1 102 ? 12.375 10.266 -5.816 1 98.94 102 THR A N 1
ATOM 775 C CA . THR A 1 102 ? 12.836 11.367 -6.645 1 98.94 102 THR A CA 1
ATOM 776 C C . THR A 1 102 ? 11.664 12.172 -7.195 1 98.94 102 THR A C 1
ATOM 778 O O . THR A 1 102 ? 10.758 11.609 -7.816 1 98.94 102 THR A O 1
ATOM 781 N N . ILE A 1 103 ? 11.664 13.484 -6.949 1 98.88 103 ILE A N 1
ATOM 782 C CA . ILE A 1 103 ? 10.609 14.328 -7.496 1 98.88 103 ILE A CA 1
ATOM 783 C C . ILE A 1 103 ? 10.68 14.32 -9.023 1 98.88 103 ILE A C 1
ATOM 785 O O . ILE A 1 103 ? 11.695 14.703 -9.609 1 98.88 103 ILE A O 1
ATOM 789 N N . LYS A 1 104 ? 9.602 13.898 -9.602 1 98.75 104 LYS A N 1
ATOM 790 C CA . LYS A 1 104 ? 9.672 13.703 -11.047 1 98.75 104 LYS A CA 1
ATOM 791 C C . LYS A 1 104 ? 8.82 14.734 -11.781 1 98.75 104 LYS A C 1
ATOM 793 O O . LYS A 1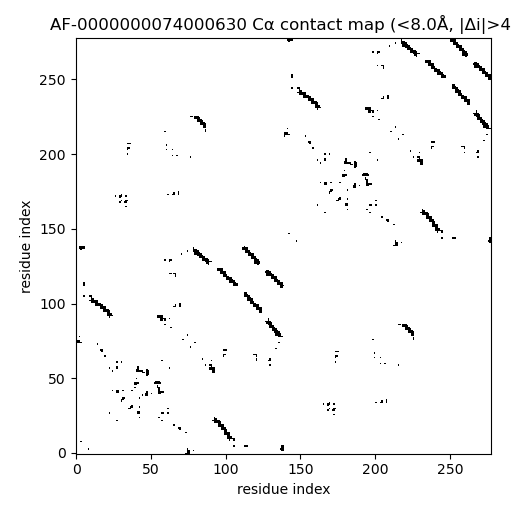 104 ? 9.023 14.977 -12.977 1 98.75 104 LYS A O 1
ATOM 798 N N . LYS A 1 105 ? 7.832 15.273 -11.117 1 98.56 105 LYS A N 1
ATOM 799 C CA . LYS A 1 105 ? 6.934 16.234 -11.75 1 98.56 105 LYS A CA 1
ATOM 800 C C . LYS A 1 105 ? 6.398 17.234 -10.727 1 98.56 105 LYS A C 1
ATOM 802 O O . LYS A 1 105 ? 6.184 16.891 -9.562 1 98.56 105 LYS A O 1
ATOM 807 N N . LYS A 1 106 ? 6.23 18.5 -11.125 1 97.75 106 LYS A N 1
ATOM 808 C CA . LYS A 1 106 ? 5.504 19.547 -10.414 1 97.75 106 LYS A CA 1
ATOM 809 C C . LYS A 1 106 ? 4.488 20.234 -11.32 1 97.75 106 LYS A C 1
ATOM 811 O O . LYS A 1 106 ? 4.789 20.531 -12.477 1 97.75 106 LYS A O 1
ATOM 816 N N . PHE A 1 107 ? 3.424 20.359 -10.758 1 96.94 107 PHE A N 1
ATOM 817 C CA . PHE A 1 107 ? 2.418 20.969 -11.609 1 96.94 107 PHE A CA 1
ATOM 818 C C . PHE A 1 107 ? 1.46 21.828 -10.781 1 96.94 107 PHE A C 1
ATOM 820 O O . PHE A 1 107 ? 1.14 21.484 -9.641 1 96.94 107 PHE A O 1
ATOM 827 N N . GLU A 1 108 ? 1.068 22.984 -11.297 1 96 108 GLU A N 1
ATOM 828 C CA . GLU A 1 108 ? 0.063 23.844 -10.695 1 96 108 GLU A CA 1
ATOM 829 C C . GLU A 1 108 ? -1.095 24.109 -11.656 1 96 108 GLU A C 1
ATOM 831 O O . GLU A 1 108 ? -0.881 24.5 -12.805 1 96 108 GLU A O 1
ATOM 836 N N . LYS A 1 109 ? -2.225 23.797 -11.25 1 93.38 109 LYS A N 1
ATOM 837 C CA . LYS A 1 109 ? -3.422 24.047 -12.047 1 93.38 109 LYS A CA 1
ATOM 838 C C . LYS A 1 109 ? -4.562 24.562 -11.172 1 93.38 109 LYS A C 1
ATOM 840 O O . LYS A 1 109 ? -4.887 23.953 -10.148 1 93.38 109 LYS A O 1
ATOM 845 N N . ASP A 1 110 ? -5.184 25.625 -11.594 1 94.88 110 ASP A N 1
ATOM 846 C CA . ASP A 1 110 ? -6.328 26.234 -10.922 1 94.88 110 ASP A CA 1
ATOM 847 C C . ASP A 1 110 ? -6.043 26.422 -9.43 1 94.88 110 ASP A C 1
ATOM 849 O O . ASP A 1 110 ? -6.863 26.078 -8.586 1 94.88 110 ASP A O 1
ATOM 853 N N . GLY A 1 111 ? -4.875 26.781 -9.164 1 94.25 111 GLY A N 1
ATOM 854 C CA . GLY A 1 111 ? -4.5 27.094 -7.793 1 94.25 111 GLY A CA 1
ATOM 855 C C . GLY A 1 111 ? -4.09 25.875 -6.992 1 94.25 111 GLY A C 1
ATOM 856 O O . GLY A 1 111 ? -3.686 26 -5.836 1 94.25 111 GLY A O 1
ATOM 857 N N . LYS A 1 112 ? -4.211 24.781 -7.488 1 96.25 112 LYS A N 1
ATOM 858 C CA . LYS A 1 112 ? -3.777 23.547 -6.816 1 96.25 112 LYS A CA 1
ATOM 859 C C . LYS A 1 112 ? -2.355 23.172 -7.219 1 96.25 112 LYS A C 1
ATOM 861 O O . LYS A 1 112 ? -2.053 23.062 -8.406 1 96.25 112 LYS A O 1
ATOM 866 N N . LYS A 1 113 ? -1.531 23.062 -6.254 1 98.25 113 LYS A N 1
ATOM 867 C CA . LYS A 1 113 ? -0.136 22.688 -6.477 1 98.25 113 LYS A CA 1
ATOM 868 C C . LYS A 1 113 ? 0.106 21.219 -6.133 1 98.25 113 LYS A C 1
ATOM 870 O O . LYS A 1 113 ? -0.192 20.781 -5.02 1 98.25 113 LYS A O 1
ATOM 875 N N . THR A 1 114 ? 0.668 20.547 -7.078 1 98.38 114 THR A N 1
ATOM 876 C CA . THR A 1 114 ? 0.865 19.109 -6.898 1 98.38 114 THR A CA 1
ATOM 877 C C . THR A 1 114 ? 2.299 18.719 -7.238 1 98.38 114 THR A C 1
ATOM 879 O O . THR A 1 114 ? 2.879 19.219 -8.203 1 98.38 114 THR A O 1
ATOM 882 N N . VAL A 1 115 ? 2.861 17.844 -6.434 1 98.69 115 VAL A N 1
ATOM 883 C CA . VAL A 1 115 ? 4.191 17.281 -6.633 1 98.69 115 VAL A CA 1
ATOM 884 C C . VAL A 1 115 ? 4.094 15.766 -6.789 1 98.69 115 VAL A C 1
ATOM 886 O O . VAL A 1 115 ? 3.449 15.094 -5.98 1 98.69 115 VAL A O 1
ATOM 889 N N . THR A 1 116 ? 4.676 15.25 -7.852 1 98.81 116 THR A N 1
ATOM 890 C CA . THR A 1 116 ? 4.742 13.805 -8.062 1 98.81 116 THR A CA 1
ATOM 891 C C . THR A 1 116 ? 6.152 13.289 -7.805 1 98.81 116 THR A C 1
ATOM 893 O O . THR A 1 116 ? 7.125 13.844 -8.32 1 98.81 116 THR A O 1
ATOM 896 N N . VAL A 1 117 ? 6.258 12.258 -7.051 1 98.88 117 VAL A N 1
ATOM 897 C CA . VAL A 1 117 ? 7.531 11.641 -6.68 1 98.88 117 VAL A CA 1
ATOM 898 C C . VAL A 1 117 ? 7.578 10.203 -7.184 1 98.88 117 VAL A C 1
ATOM 900 O O . VAL A 1 117 ? 6.68 9.406 -6.891 1 98.88 117 VAL A O 1
ATOM 903 N N . LEU A 1 118 ? 8.633 9.844 -7.945 1 98.94 118 LEU A N 1
ATOM 904 C CA . LEU A 1 118 ? 8.938 8.445 -8.203 1 98.94 118 LEU A CA 1
ATOM 905 C C . LEU A 1 118 ? 9.508 7.773 -6.953 1 98.94 118 LEU A C 1
ATOM 907 O O . LEU A 1 118 ? 10.508 8.234 -6.402 1 98.94 118 LEU A O 1
ATOM 911 N N . VAL A 1 119 ? 8.883 6.75 -6.523 1 98.94 119 VAL A N 1
ATOM 912 C CA . VAL A 1 119 ? 9.344 6.043 -5.332 1 98.94 119 VAL A CA 1
ATOM 913 C C . VAL A 1 119 ? 9.664 4.594 -5.684 1 98.94 119 VAL A C 1
ATOM 915 O O . VAL A 1 119 ? 8.977 3.98 -6.508 1 98.94 119 VAL A O 1
ATOM 918 N N . GLU A 1 120 ? 10.766 4.047 -5.016 1 98.94 120 GLU A N 1
ATOM 919 C CA . GLU A 1 120 ? 11.219 2.691 -5.305 1 98.94 120 GLU A CA 1
ATOM 920 C C . GLU A 1 120 ? 11.805 2.027 -4.062 1 98.94 120 GLU A C 1
ATOM 922 O O . GLU A 1 120 ? 12.422 2.693 -3.227 1 98.94 120 GLU A O 1
ATOM 927 N N . ALA A 1 121 ? 11.57 0.753 -3.922 1 98.94 121 ALA A N 1
ATOM 928 C CA . ALA A 1 121 ? 12.367 -0.11 -3.049 1 98.94 121 ALA A CA 1
ATOM 929 C C . ALA A 1 121 ? 13.375 -0.921 -3.852 1 98.94 121 ALA A C 1
ATOM 931 O O . ALA A 1 121 ? 13.008 -1.663 -4.762 1 98.94 121 ALA A O 1
ATOM 932 N N . LYS A 1 122 ? 14.656 -0.784 -3.482 1 98.88 122 LYS A N 1
ATOM 933 C CA . LYS A 1 122 ? 15.727 -1.466 -4.207 1 98.88 122 LYS A CA 1
ATOM 934 C C . LYS A 1 122 ? 16.562 -2.328 -3.27 1 98.88 122 LYS A C 1
ATOM 936 O O . LYS A 1 122 ? 16.797 -1.956 -2.117 1 98.88 122 LYS A O 1
ATOM 941 N N . ASN A 1 123 ? 17.016 -3.461 -3.812 1 98.69 123 ASN A N 1
ATOM 942 C CA . ASN A 1 123 ? 17.969 -4.234 -3.023 1 98.69 123 ASN A CA 1
ATOM 943 C C . ASN A 1 123 ? 19.391 -3.732 -3.223 1 98.69 123 ASN A C 1
ATOM 945 O O . ASN A 1 123 ? 19.609 -2.723 -3.893 1 98.69 123 ASN A O 1
ATOM 949 N N . GLU A 1 124 ? 20.344 -4.402 -2.629 1 98.25 124 GLU A N 1
ATOM 950 C CA . GLU A 1 124 ? 21.734 -3.961 -2.635 1 98.25 124 GLU A CA 1
ATOM 951 C C . GLU A 1 124 ? 22.312 -4.004 -4.043 1 98.25 124 GLU A C 1
ATOM 953 O O . GLU A 1 124 ? 23.234 -3.242 -4.363 1 98.25 124 GLU A O 1
ATOM 958 N N . ALA A 1 125 ? 21.844 -4.895 -4.875 1 98.06 125 ALA A N 1
ATOM 959 C CA . ALA A 1 125 ? 22.312 -5.02 -6.254 1 98.06 125 ALA A CA 1
ATOM 960 C C . ALA A 1 125 ? 21.656 -3.975 -7.152 1 98.06 125 ALA A C 1
ATOM 962 O O . ALA A 1 125 ? 21.938 -3.902 -8.344 1 98.06 125 ALA A O 1
ATOM 963 N N . GLY A 1 126 ? 20.734 -3.197 -6.609 1 98.19 126 GLY A N 1
ATOM 964 C CA . GLY A 1 126 ? 20.047 -2.162 -7.375 1 98.19 126 GLY A CA 1
ATOM 965 C C . GLY A 1 126 ? 18.797 -2.652 -8.055 1 98.19 126 GLY A C 1
ATOM 966 O O . GLY A 1 126 ? 18.172 -1.921 -8.836 1 98.19 126 GLY A O 1
ATOM 967 N N . GLU A 1 127 ? 18.438 -3.895 -7.84 1 98.69 127 GLU A N 1
ATOM 968 C CA . GLU A 1 127 ? 17.203 -4.426 -8.406 1 98.69 127 GLU A CA 1
ATOM 969 C C . GLU A 1 127 ? 15.969 -3.807 -7.738 1 98.69 127 GLU A C 1
ATOM 971 O O . GLU A 1 127 ? 15.852 -3.818 -6.512 1 98.69 127 GLU A O 1
ATOM 976 N N . VAL A 1 128 ? 15.031 -3.227 -8.555 1 98.81 128 VAL A N 1
ATOM 977 C CA . VAL A 1 128 ? 13.797 -2.635 -8.031 1 98.81 128 VAL A CA 1
ATOM 978 C C . VAL A 1 128 ? 12.797 -3.736 -7.707 1 98.81 128 VAL A C 1
ATOM 980 O O . VAL A 1 128 ? 12.438 -4.539 -8.57 1 98.81 128 VAL A O 1
ATOM 983 N N . LYS A 1 129 ? 12.352 -3.764 -6.484 1 98.75 129 LYS A N 1
ATOM 984 C CA . LYS A 1 129 ? 11.391 -4.77 -6.039 1 98.75 129 LYS A CA 1
ATOM 985 C C . LYS A 1 129 ? 9.953 -4.258 -6.168 1 98.75 129 LYS A C 1
ATOM 987 O O . LYS A 1 129 ? 9.047 -5.02 -6.496 1 98.75 129 LYS A O 1
ATOM 992 N N . ALA A 1 130 ? 9.797 -3.014 -5.902 1 98.69 130 ALA A N 1
ATOM 993 C CA . ALA A 1 130 ? 8.547 -2.287 -6.109 1 98.69 130 ALA A CA 1
ATOM 994 C C . ALA A 1 130 ? 8.812 -0.828 -6.469 1 98.69 130 ALA A C 1
ATOM 996 O O . ALA A 1 130 ? 9.766 -0.222 -5.965 1 98.69 130 ALA A O 1
ATOM 997 N N . GLY A 1 131 ? 8.016 -0.28 -7.305 1 98.75 131 GLY A N 1
ATOM 998 C CA . GLY A 1 131 ? 8.156 1.112 -7.703 1 98.75 131 GLY A CA 1
ATOM 999 C C . GLY A 1 131 ? 6.867 1.716 -8.227 1 98.75 131 GLY A C 1
ATOM 1000 O O . GLY A 1 131 ? 6.008 1.003 -8.75 1 98.75 131 GLY A O 1
ATOM 1001 N N . GLY A 1 132 ? 6.742 2.986 -8.07 1 98.62 132 GLY A N 1
ATOM 1002 C CA . GLY A 1 132 ? 5.559 3.703 -8.531 1 98.62 132 GLY A CA 1
ATOM 1003 C C . GLY A 1 132 ? 5.582 5.176 -8.164 1 98.62 132 GLY A C 1
ATOM 1004 O O . GLY A 1 132 ? 6.629 5.824 -8.242 1 98.62 132 GLY A O 1
ATOM 1005 N N . ASP A 1 133 ? 4.328 5.676 -7.848 1 98.88 133 ASP A N 1
ATOM 1006 C CA . ASP A 1 133 ? 4.254 7.129 -7.703 1 98.88 133 ASP A CA 1
ATOM 1007 C C . ASP A 1 133 ? 3.602 7.52 -6.383 1 98.88 133 ASP A C 1
ATOM 1009 O O . ASP A 1 133 ? 2.66 6.863 -5.93 1 98.88 133 ASP A O 1
ATOM 1013 N N . LEU A 1 134 ? 4.098 8.508 -5.859 1 98.81 134 LEU A N 1
ATOM 1014 C CA . LEU A 1 134 ? 3.494 9.305 -4.797 1 98.81 134 LEU A CA 1
ATOM 1015 C C . LEU A 1 134 ? 3.07 10.68 -5.312 1 98.81 134 LEU A C 1
ATOM 1017 O O . LEU A 1 134 ? 3.867 11.383 -5.938 1 98.81 134 LEU A O 1
ATOM 1021 N N . VAL A 1 135 ? 1.83 11.062 -5.148 1 98.75 135 VAL A N 1
ATOM 1022 C CA . VAL A 1 135 ? 1.335 12.391 -5.52 1 98.75 135 VAL A CA 1
ATOM 1023 C C . VAL A 1 135 ? 0.912 13.148 -4.27 1 98.75 135 VAL A C 1
ATOM 1025 O O . VAL A 1 135 ? 0.095 12.664 -3.482 1 98.75 135 VAL A O 1
ATOM 1028 N N . VAL A 1 136 ? 1.416 14.359 -4.109 1 98.25 136 VAL A N 1
ATOM 1029 C CA . VAL A 1 136 ? 1.208 15.109 -2.877 1 98.25 136 VAL A CA 1
ATOM 1030 C C . VAL A 1 136 ? 0.745 16.531 -3.207 1 98.25 136 VAL A C 1
ATOM 1032 O O . VAL A 1 136 ? 1.267 17.156 -4.129 1 98.25 136 VAL A O 1
ATOM 1035 N N . ARG A 1 137 ? -0.238 16.938 -2.516 1 97.81 137 ARG A N 1
ATOM 1036 C CA . ARG A 1 137 ? -0.615 18.344 -2.551 1 97.81 137 ARG A CA 1
ATOM 1037 C C . ARG A 1 137 ? 0.425 19.203 -1.842 1 97.81 137 ARG A C 1
ATOM 1039 O O . ARG A 1 137 ? 0.869 18.875 -0.741 1 97.81 137 ARG A O 1
ATOM 1046 N N . ALA A 1 138 ? 0.823 20.234 -2.516 1 97.88 138 ALA A N 1
ATOM 1047 C CA . ALA A 1 138 ? 1.784 21.172 -1.945 1 97.88 138 ALA A CA 1
ATOM 1048 C C . ALA A 1 138 ? 1.157 22.547 -1.752 1 97.88 138 ALA A C 1
ATOM 1050 O O . ALA A 1 138 ? 0.035 22.797 -2.201 1 97.88 138 ALA A O 1
ATOM 1051 N N . VAL A 1 139 ? 1.836 23.453 -0.991 1 96 139 VAL A N 1
ATOM 1052 C CA . VAL A 1 139 ? 1.364 24.828 -0.76 1 96 139 VAL A CA 1
ATOM 1053 C C . VAL A 1 139 ? 2.309 25.812 -1.429 1 96 139 VAL A C 1
ATOM 1055 O O . VAL A 1 139 ? 3.48 25.516 -1.663 1 96 139 VAL A O 1
ATOM 1058 N N . MET B 1 1 ? -2.406 -19.359 -6.32 1 64.56 1 MET B N 1
ATOM 1059 C CA . MET B 1 1 ? -3.801 -19.188 -6.727 1 64.56 1 MET B CA 1
ATOM 1060 C C . MET B 1 1 ? -3.943 -19.297 -8.242 1 64.56 1 MET B C 1
ATOM 1062 O O . MET B 1 1 ? -2.965 -19.141 -8.969 1 64.56 1 MET B O 1
ATOM 1066 N N . ALA B 1 2 ? -5.207 -19.703 -8.672 1 77.44 2 ALA B N 1
ATOM 1067 C CA . ALA B 1 2 ? -5.438 -19.859 -10.102 1 77.44 2 ALA B CA 1
ATOM 1068 C C . ALA B 1 2 ? -5.395 -18.516 -10.82 1 77.44 2 ALA B C 1
ATOM 1070 O O . ALA B 1 2 ? -5.699 -17.469 -10.227 1 77.44 2 ALA B O 1
ATOM 1071 N N . LYS B 1 3 ? -4.887 -18.453 -12.039 1 91.12 3 LYS B N 1
ATOM 1072 C CA . LYS B 1 3 ? -4.871 -17.266 -12.883 1 91.12 3 LYS B CA 1
ATOM 1073 C C . LYS B 1 3 ? -6.289 -16.766 -13.148 1 91.12 3 LYS B C 1
ATOM 1075 O O . LYS B 1 3 ? -7.23 -17.562 -13.227 1 91.12 3 LYS B O 1
ATOM 1080 N N . ILE B 1 4 ? -6.426 -15.508 -13.195 1 96.62 4 ILE B N 1
ATOM 1081 C CA . ILE B 1 4 ? -7.707 -14.906 -13.539 1 96.62 4 ILE B CA 1
ATOM 1082 C C . ILE B 1 4 ? -8.016 -15.148 -15.016 1 96.62 4 ILE B C 1
ATOM 1084 O O . ILE B 1 4 ? -7.242 -14.742 -15.891 1 96.62 4 ILE B O 1
ATOM 1088 N N . GLU B 1 5 ? -9.078 -15.828 -15.258 1 97.62 5 GLU B N 1
ATOM 1089 C CA . GLU B 1 5 ? -9.5 -16.078 -16.641 1 97.62 5 GLU B CA 1
ATOM 1090 C C . GLU B 1 5 ? -10.305 -14.906 -17.188 1 97.62 5 GLU B C 1
ATOM 1092 O O . GLU B 1 5 ? -11.43 -14.664 -16.75 1 97.62 5 GLU B O 1
ATOM 1097 N N . PHE B 1 6 ? -9.758 -14.32 -18.156 1 98 6 PHE B N 1
ATOM 1098 C CA . PHE B 1 6 ? -10.289 -13.094 -18.75 1 98 6 PHE B CA 1
ATOM 1099 C C . PHE B 1 6 ? -11.742 -13.281 -19.172 1 98 6 PHE B C 1
ATOM 1101 O O . PHE B 1 6 ? -12.586 -12.414 -18.922 1 98 6 PHE B O 1
ATOM 1108 N N . ASP B 1 7 ? -12.062 -14.352 -19.719 1 97.25 7 ASP B N 1
ATOM 1109 C CA . ASP B 1 7 ? -13.375 -14.602 -20.312 1 97.25 7 A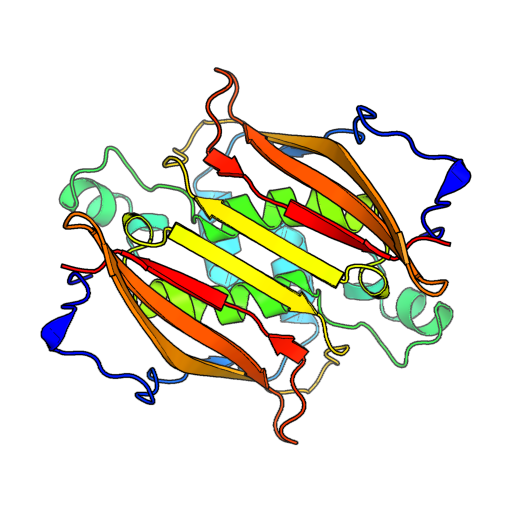SP B CA 1
ATOM 1110 C C . ASP B 1 7 ? -14.391 -14.984 -19.234 1 97.25 7 ASP B C 1
ATOM 1112 O O . ASP B 1 7 ? -15.594 -15 -19.5 1 97.25 7 ASP B O 1
ATOM 1116 N N . LYS B 1 8 ? -13.922 -15.25 -18.031 1 97.25 8 LYS B N 1
ATOM 1117 C CA . LYS B 1 8 ? -14.82 -15.711 -16.984 1 97.25 8 LYS B CA 1
ATOM 1118 C C . LYS B 1 8 ? -15.156 -14.586 -16.016 1 97.25 8 LYS B C 1
ATOM 1120 O O . LYS B 1 8 ? -15.883 -14.797 -15.039 1 97.25 8 LYS B O 1
ATOM 1125 N N . VAL B 1 9 ? -14.578 -13.477 -16.172 1 98.06 9 VAL B N 1
ATOM 1126 C CA . VAL B 1 9 ? -14.93 -12.336 -15.344 1 98.06 9 VAL B CA 1
ATOM 1127 C C . VAL B 1 9 ? -15.633 -11.281 -16.188 1 98.06 9 VAL B C 1
ATOM 1129 O O . VAL B 1 9 ? -15.492 -11.258 -17.422 1 98.06 9 VAL B O 1
ATOM 1132 N N . GLU B 1 10 ? -16.406 -10.383 -15.5 1 98.25 10 GLU B N 1
ATOM 1133 C CA . GLU B 1 10 ? -17.203 -9.383 -16.219 1 98.25 10 GLU B CA 1
ATOM 1134 C C . GLU B 1 10 ? -17.188 -8.039 -15.484 1 98.25 10 GLU B C 1
ATOM 1136 O O . GLU B 1 10 ? -17.219 -8 -14.25 1 98.25 10 GLU B O 1
ATOM 1141 N N . VAL B 1 11 ? -17.219 -7.016 -16.297 1 98.62 11 VAL B N 1
ATOM 1142 C CA . VA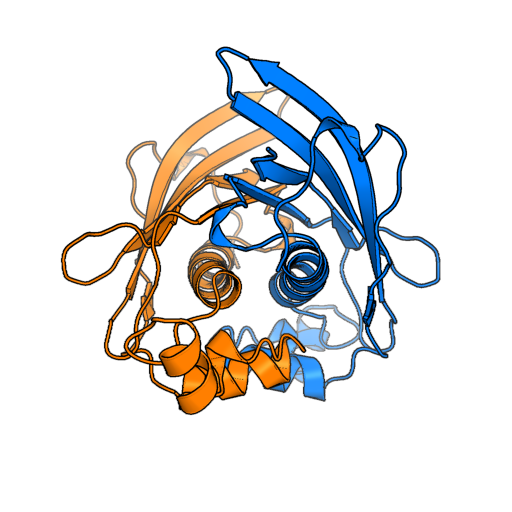L B 1 11 ? -17.359 -5.676 -15.742 1 98.62 11 VAL B CA 1
ATOM 1143 C C . VAL B 1 11 ? -18.609 -5.605 -14.859 1 98.62 11 VAL B C 1
ATOM 1145 O O . VAL B 1 11 ? -19.672 -6.082 -15.25 1 98.62 11 VAL B O 1
ATOM 1148 N N . GLY B 1 12 ? -18.469 -5.086 -13.672 1 98.75 12 GLY B N 1
ATOM 1149 C CA . GLY B 1 12 ? -19.562 -5 -12.727 1 98.75 12 GLY B CA 1
ATOM 1150 C C . GLY B 1 12 ? -19.547 -6.105 -11.688 1 98.75 12 GLY B C 1
ATOM 1151 O O . GLY B 1 12 ? -20.219 -6 -10.656 1 98.75 12 GLY B O 1
ATOM 1152 N N . GLN B 1 13 ? -18.828 -7.16 -11.977 1 98.69 13 GLN B N 1
ATOM 1153 C CA . GLN B 1 13 ? -18.688 -8.266 -11.031 1 98.69 13 GLN B CA 1
ATOM 1154 C C . GLN B 1 13 ? -17.953 -7.816 -9.766 1 98.69 13 GLN B C 1
ATOM 1156 O O . GLN B 1 13 ? -17 -7.043 -9.836 1 98.69 13 GLN B O 1
ATOM 1161 N N . THR B 1 14 ? -18.422 -8.312 -8.633 1 98.69 14 THR B N 1
ATOM 1162 C CA . THR B 1 14 ? -17.797 -7.953 -7.359 1 98.69 14 THR B CA 1
ATOM 1163 C C . THR B 1 14 ? -16.938 -9.102 -6.844 1 98.69 14 THR B C 1
ATOM 1165 O O . THR B 1 14 ? -17.188 -10.266 -7.152 1 98.69 14 THR B O 1
ATOM 1168 N N . LEU B 1 15 ? -15.875 -8.742 -6.164 1 98.44 15 LEU B N 1
ATOM 1169 C CA . LEU B 1 15 ? -15.039 -9.719 -5.477 1 98.44 15 LEU B CA 1
ATOM 1170 C C . LEU B 1 15 ? -15.641 -10.086 -4.121 1 98.44 15 LEU B C 1
ATOM 1172 O O . LEU B 1 15 ? -16.391 -9.297 -3.537 1 98.44 15 LEU B O 1
ATOM 1176 N N . PRO B 1 16 ? -15.328 -11.32 -3.646 1 97.94 16 PRO B N 1
ATOM 1177 C CA . PRO B 1 16 ? -15.703 -11.578 -2.254 1 97.94 16 PRO B CA 1
ATOM 1178 C C . PRO B 1 16 ? -15.094 -10.57 -1.283 1 97.94 16 PRO B C 1
ATOM 1180 O O . PRO B 1 16 ? -13.875 -10.367 -1.281 1 97.94 16 PRO B O 1
ATOM 1183 N N . PRO B 1 17 ? -15.891 -9.977 -0.474 1 98.62 17 PRO B N 1
ATOM 1184 C CA . PRO B 1 17 ? -15.383 -8.93 0.424 1 98.62 17 PRO B CA 1
ATOM 1185 C C . PRO B 1 17 ? -14.539 -9.492 1.565 1 98.62 17 PRO B C 1
ATOM 1187 O O . PRO B 1 17 ? -14.609 -10.688 1.862 1 98.62 17 PRO B O 1
ATOM 1190 N N . ILE B 1 18 ? -13.727 -8.656 2.119 1 98.31 18 ILE B N 1
ATOM 1191 C CA . ILE B 1 18 ? -12.977 -8.945 3.334 1 98.31 18 ILE B CA 1
ATOM 1192 C C . ILE B 1 18 ? -13.438 -8.023 4.461 1 98.31 18 ILE B C 1
ATOM 1194 O O . ILE B 1 18 ? -13.438 -6.797 4.305 1 98.31 18 ILE B O 1
ATOM 1198 N N . ASP B 1 19 ? -13.773 -8.703 5.535 1 98.38 19 ASP B N 1
ATOM 1199 C CA . ASP B 1 19 ? -14.141 -7.922 6.711 1 98.38 19 ASP B CA 1
ATOM 1200 C C . ASP B 1 19 ? -12.945 -7.738 7.645 1 98.38 19 ASP B C 1
ATOM 1202 O O . ASP B 1 19 ? -12.234 -8.695 7.945 1 98.38 19 ASP B O 1
ATOM 1206 N N . VAL B 1 20 ? -12.75 -6.535 8.031 1 97.69 20 VAL B N 1
ATOM 1207 C CA . VAL B 1 20 ? -11.727 -6.188 9.016 1 97.69 20 VAL B CA 1
ATOM 1208 C C . VAL B 1 20 ? -12.383 -5.973 10.375 1 97.69 20 VAL B C 1
ATOM 1210 O O . VAL B 1 20 ? -13.242 -5.102 10.531 1 97.69 20 VAL B O 1
ATOM 1213 N N . PRO B 1 21 ? -12.008 -6.801 11.32 1 96.69 21 PRO B N 1
ATOM 1214 C CA . PRO B 1 21 ? -12.602 -6.609 12.648 1 96.69 21 PRO B CA 1
ATOM 1215 C C . PRO B 1 21 ? -12.383 -5.199 13.188 1 96.69 21 PRO B C 1
ATOM 1217 O O . PRO B 1 21 ? -11.617 -4.422 12.609 1 96.69 21 PRO B O 1
ATOM 1220 N N . VAL B 1 22 ? -13.016 -4.953 14.266 1 98.12 22 VAL B N 1
ATOM 1221 C CA . VAL B 1 22 ? -12.938 -3.643 14.906 1 98.12 22 VAL B CA 1
ATOM 1222 C C . VAL B 1 22 ? -11.477 -3.244 15.086 1 98.12 22 VAL B C 1
ATOM 1224 O O . VAL B 1 22 ? -10.664 -4.039 15.57 1 98.12 22 VAL B O 1
ATOM 1227 N N . ILE B 1 23 ? -11.141 -2.066 14.664 1 97.75 23 ILE B N 1
ATOM 1228 C CA . ILE B 1 23 ? -9.781 -1.556 14.789 1 97.75 23 ILE B CA 1
ATOM 1229 C C . ILE B 1 23 ? -9.539 -1.103 16.234 1 97.75 23 ILE B C 1
ATOM 1231 O O . ILE B 1 23 ? -10.195 -0.18 16.719 1 97.75 23 ILE B O 1
ATOM 1235 N N . GLU B 1 24 ? -8.617 -1.772 16.797 1 97.44 24 GLU B N 1
ATOM 1236 C CA . GLU B 1 24 ? -8.219 -1.479 18.156 1 97.44 24 GLU B CA 1
ATOM 1237 C C . GLU B 1 24 ? -6.805 -0.912 18.219 1 97.44 24 GLU B C 1
ATOM 1239 O O . GLU B 1 24 ? -6.066 -0.982 17.234 1 97.44 24 GLU B O 1
ATOM 1244 N N . HIS B 1 25 ? -6.512 -0.357 19.391 1 97 25 HIS B N 1
ATOM 1245 C CA . HIS B 1 25 ? -5.176 0.191 19.594 1 97 25 HIS B CA 1
ATOM 1246 C C . HIS B 1 25 ? -4.102 -0.857 19.328 1 97 25 HIS B C 1
ATOM 1248 O O . HIS B 1 25 ? -3.051 -0.542 18.766 1 97 25 HIS B O 1
ATOM 1254 N N . ALA B 1 26 ? -4.367 -2.084 19.672 1 96.56 26 ALA B N 1
ATOM 1255 C CA . ALA B 1 26 ? -3.416 -3.174 19.484 1 96.56 26 ALA B CA 1
ATOM 1256 C C . ALA B 1 26 ? -3.1 -3.365 18 1 96.56 26 ALA B C 1
ATOM 1258 O O . ALA B 1 26 ? -1.973 -3.715 17.641 1 96.56 26 ALA B O 1
ATOM 1259 N N . ASN B 1 27 ? -4.055 -3.225 17.094 1 97.06 27 ASN B N 1
ATOM 1260 C CA . ASN B 1 27 ? -3.814 -3.309 15.656 1 97.06 27 ASN B CA 1
ATOM 1261 C C . ASN B 1 27 ? -2.768 -2.295 15.203 1 97.06 27 ASN B C 1
ATOM 1263 O O . ASN B 1 27 ? -1.871 -2.627 14.43 1 97.06 27 ASN B O 1
ATOM 1267 N N . LEU B 1 28 ? -2.926 -1.096 15.734 1 97.25 28 LEU B N 1
ATOM 1268 C CA . LEU B 1 28 ? -2.035 -0.01 15.344 1 97.25 28 LEU B CA 1
ATOM 1269 C C . LEU B 1 28 ? -0.622 -0.248 15.867 1 97.25 28 LEU B C 1
ATOM 1271 O O . LEU B 1 28 ? 0.356 -0.022 15.148 1 97.25 28 LEU B O 1
ATOM 1275 N N . VAL B 1 29 ? -0.532 -0.794 17.078 1 96.69 29 VAL B N 1
ATOM 1276 C CA . VAL B 1 29 ? 0.767 -1.104 17.672 1 96.69 29 VAL B CA 1
ATOM 1277 C C . VAL B 1 29 ? 1.442 -2.219 16.875 1 96.69 29 VAL B C 1
ATOM 1279 O O . VAL B 1 29 ? 2.631 -2.133 16.562 1 96.69 29 VAL B O 1
ATOM 1282 N N . ARG B 1 30 ? 0.678 -3.238 16.562 1 97 30 ARG B N 1
ATOM 1283 C CA . ARG B 1 30 ? 1.226 -4.344 15.781 1 97 30 ARG B CA 1
ATOM 1284 C C . ARG B 1 30 ? 1.701 -3.865 14.414 1 97 30 ARG B C 1
ATOM 1286 O O . ARG B 1 30 ? 2.768 -4.273 13.945 1 97 30 ARG B O 1
ATOM 1293 N N . TYR B 1 31 ? 0.905 -2.979 13.766 1 98.06 31 TYR B N 1
ATOM 1294 C CA . TYR B 1 31 ? 1.295 -2.498 12.445 1 98.06 31 TYR B CA 1
ATOM 1295 C C . TYR B 1 31 ? 2.541 -1.626 12.531 1 98.06 31 TYR B C 1
ATOM 1297 O O . TYR B 1 31 ? 3.408 -1.685 11.656 1 98.06 31 TYR B O 1
ATOM 1305 N N .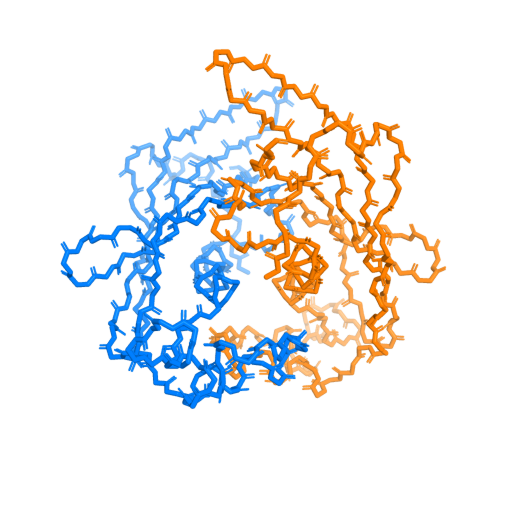 ALA B 1 32 ? 2.627 -0.818 13.57 1 97.38 32 ALA B N 1
ATOM 1306 C CA . ALA B 1 32 ? 3.832 -0.019 13.781 1 97.38 32 ALA B CA 1
ATOM 1307 C C . ALA B 1 32 ? 5.066 -0.91 13.906 1 97.38 32 ALA B C 1
ATOM 1309 O O . ALA B 1 32 ? 6.098 -0.639 13.289 1 97.38 32 ALA B O 1
ATOM 1310 N N . GLY B 1 33 ? 4.965 -1.965 14.648 1 96.12 33 GLY B N 1
ATOM 1311 C CA . GLY B 1 33 ? 6.062 -2.9 14.812 1 96.12 33 GLY B CA 1
ATOM 1312 C C . GLY B 1 33 ? 6.465 -3.588 13.523 1 96.12 33 GLY B C 1
ATOM 1313 O O . GLY B 1 33 ? 7.652 -3.822 13.289 1 96.12 33 GLY B O 1
ATOM 1314 N N . ALA B 1 34 ? 5.504 -3.871 12.742 1 96.56 34 ALA B N 1
ATOM 1315 C CA . ALA B 1 34 ? 5.758 -4.602 11.5 1 96.56 34 ALA B CA 1
ATOM 1316 C C . ALA B 1 34 ? 6.309 -3.674 10.422 1 96.56 34 ALA B C 1
ATOM 1318 O O . ALA B 1 34 ? 7.195 -4.059 9.656 1 96.56 34 ALA B O 1
ATOM 1319 N N . SER B 1 35 ? 5.84 -2.473 10.344 1 95.19 35 SER B N 1
ATOM 1320 C CA . SER B 1 35 ? 6.172 -1.561 9.258 1 95.19 35 SER B CA 1
ATOM 1321 C C . SER B 1 35 ? 7.352 -0.666 9.617 1 95.19 35 SER B C 1
ATOM 1323 O O . SER B 1 35 ? 8.031 -0.137 8.742 1 95.19 35 SER B O 1
ATOM 1325 N N . GLY B 1 36 ? 7.52 -0.38 10.898 1 95.12 36 GLY B N 1
ATOM 1326 C CA . GLY B 1 36 ? 8.508 0.584 11.352 1 95.12 36 GLY B CA 1
ATOM 1327 C C . GLY B 1 36 ? 7.98 2.004 11.398 1 95.12 36 GLY B C 1
ATOM 1328 O O . GLY B 1 36 ? 8.734 2.943 11.68 1 95.12 36 GLY B O 1
ATOM 1329 N N . ASP B 1 37 ? 6.711 2.246 11.07 1 95.56 37 ASP B N 1
ATOM 1330 C CA . ASP B 1 37 ? 6.09 3.562 11.172 1 95.56 37 ASP B CA 1
ATOM 1331 C C . ASP B 1 37 ? 5.586 3.826 12.586 1 95.56 37 ASP B C 1
ATOM 1333 O O . ASP B 1 37 ? 4.457 3.469 12.93 1 95.56 37 ASP B O 1
ATOM 1337 N N . PHE B 1 38 ? 6.344 4.523 13.344 1 96.19 38 PHE B N 1
ATOM 1338 C CA . PHE B 1 38 ? 6.027 4.75 14.75 1 96.19 38 PHE B CA 1
ATOM 1339 C C . PHE B 1 38 ? 5.551 6.184 14.969 1 96.19 38 PHE B C 1
ATOM 1341 O O . PHE B 1 38 ? 5.742 6.742 16.047 1 96.19 38 PHE B O 1
ATOM 1348 N N . ASN B 1 39 ? 5.004 6.867 13.906 1 95.44 39 ASN B N 1
ATOM 1349 C CA . ASN B 1 39 ? 4.379 8.172 14.094 1 95.44 39 ASN B CA 1
ATOM 1350 C C . ASN B 1 39 ? 3.449 8.188 15.305 1 95.44 39 ASN B C 1
ATOM 1352 O O . ASN B 1 39 ? 2.535 7.363 15.398 1 95.44 39 ASN B O 1
ATOM 1356 N N . PRO B 1 40 ? 3.703 9.039 16.203 1 95.75 40 PRO B N 1
ATOM 1357 C CA . PRO B 1 40 ? 3 8.961 17.484 1 95.75 40 PRO B CA 1
ATOM 1358 C C . PRO B 1 40 ? 1.496 9.188 17.344 1 95.75 40 PRO B C 1
ATOM 1360 O O . PRO B 1 40 ? 0.73 8.836 18.25 1 95.75 40 PRO B O 1
ATOM 1363 N N . ILE B 1 41 ? 1.01 9.766 16.281 1 94.88 41 ILE B N 1
ATOM 1364 C CA . ILE B 1 41 ? -0.426 9.961 16.125 1 94.88 41 ILE B CA 1
ATOM 1365 C C . ILE B 1 41 ? -1.121 8.602 16.031 1 94.88 41 ILE B C 1
ATOM 1367 O O . ILE B 1 41 ? -2.34 8.508 16.188 1 94.88 41 ILE B O 1
ATOM 1371 N N . HIS B 1 42 ? -0.387 7.523 15.742 1 97.06 42 HIS B N 1
ATOM 1372 C CA . HIS B 1 42 ? -0.961 6.191 15.57 1 97.06 42 HIS B CA 1
ATOM 1373 C C . HIS B 1 42 ? -0.821 5.367 16.844 1 97.06 42 HIS B C 1
ATOM 1375 O O . HIS B 1 42 ? -1.464 4.324 16.984 1 97.06 42 HIS B O 1
ATOM 1381 N N . ASN B 1 43 ? -0.019 5.781 17.797 1 95.5 43 ASN B N 1
ATOM 1382 C CA . ASN B 1 43 ? 0.28 4.832 18.859 1 95.5 43 ASN B CA 1
ATOM 1383 C C . ASN B 1 43 ? 0.337 5.523 20.219 1 95.5 43 ASN B C 1
ATOM 1385 O O . ASN B 1 43 ? 0.382 4.859 21.266 1 95.5 43 ASN B O 1
ATOM 1389 N N . ASP B 1 44 ? 0.326 6.809 20.297 1 96.81 44 ASP B N 1
ATOM 1390 C CA . ASP B 1 44 ? 0.389 7.574 21.547 1 96.81 44 ASP B CA 1
ATOM 1391 C C . ASP B 1 44 ? -0.865 8.43 21.719 1 96.81 44 ASP B C 1
ATOM 1393 O O . ASP B 1 44 ? -0.959 9.531 21.188 1 96.81 44 ASP B O 1
ATOM 1397 N N . PRO B 1 45 ? -1.757 7.977 22.609 1 96.25 45 PRO B N 1
ATOM 1398 C CA . PRO B 1 45 ? -3.025 8.695 22.75 1 96.25 45 PRO B CA 1
ATOM 1399 C C . PRO B 1 45 ? -2.842 10.117 23.266 1 96.25 45 PRO B C 1
ATOM 1401 O O . PRO B 1 45 ? -3.6 11.016 22.875 1 96.25 45 PRO B O 1
ATOM 1404 N N . ASP B 1 46 ? -1.898 10.289 24.156 1 96.94 46 ASP B N 1
ATOM 1405 C CA . ASP B 1 46 ? -1.664 11.641 24.672 1 96.94 46 ASP B CA 1
ATOM 1406 C C . ASP B 1 46 ? -1.189 12.578 23.562 1 96.94 46 ASP B C 1
ATOM 1408 O O . ASP B 1 46 ? -1.666 13.711 23.453 1 96.94 46 ASP B O 1
ATOM 1412 N N . PHE B 1 47 ? -0.299 12.086 22.812 1 96.75 47 PHE B N 1
ATOM 1413 C CA . PHE B 1 47 ? 0.168 12.891 21.688 1 96.75 47 PHE B CA 1
ATOM 1414 C C . PHE B 1 47 ? -0.972 13.18 20.719 1 96.75 47 PHE B C 1
ATOM 1416 O O . PHE B 1 47 ? -1.129 14.312 20.266 1 96.75 47 PHE B O 1
ATOM 1423 N N . ALA B 1 48 ? -1.763 12.164 20.344 1 95.75 48 ALA B N 1
ATOM 1424 C CA . ALA B 1 48 ? -2.873 12.328 19.406 1 95.75 48 ALA B CA 1
ATOM 1425 C C . ALA B 1 48 ? -3.85 13.391 19.891 1 95.75 48 ALA B C 1
ATOM 1427 O O . ALA B 1 48 ? -4.277 14.25 19.125 1 95.75 48 ALA B O 1
ATOM 1428 N N . ARG B 1 49 ? -4.117 13.398 21.156 1 96.31 49 ARG B N 1
ATOM 1429 C CA . ARG B 1 49 ? -5.031 14.383 21.719 1 96.31 49 ARG B CA 1
ATOM 1430 C C . ARG B 1 49 ? -4.438 15.789 21.641 1 96.31 49 ARG B C 1
ATOM 1432 O O . ARG B 1 49 ? -5.137 16.75 21.312 1 96.31 49 ARG B O 1
ATOM 1439 N N . LYS B 1 50 ? -3.203 15.852 21.938 1 96 50 LYS B N 1
ATOM 1440 C CA . LYS B 1 50 ? -2.52 17.141 21.859 1 96 50 LYS B CA 1
ATOM 1441 C C . LYS B 1 50 ? -2.527 17.672 20.422 1 96 50 LYS B C 1
ATOM 1443 O O . LYS B 1 50 ? -2.559 18.875 20.203 1 96 50 LYS B O 1
ATOM 1448 N N . ALA B 1 51 ? -2.545 16.734 19.516 1 92.81 51 ALA B N 1
ATOM 1449 C CA . ALA B 1 51 ? -2.559 17.109 18.109 1 92.81 51 ALA B CA 1
ATOM 1450 C C . ALA B 1 51 ? -3.973 17.438 17.641 1 92.81 51 ALA B C 1
ATOM 1452 O O . ALA B 1 51 ? -4.195 17.719 16.453 1 92.81 51 ALA B O 1
ATOM 1453 N N . GLY B 1 52 ? -4.965 17.344 18.547 1 94.44 52 GLY B N 1
ATOM 1454 C CA . GLY B 1 52 ? -6.312 17.781 18.219 1 94.44 52 GLY B CA 1
ATOM 1455 C C . GLY B 1 52 ? -7.23 16.641 17.812 1 94.44 52 GLY B C 1
ATOM 1456 O O . GLY B 1 52 ? -8.328 16.875 17.312 1 94.44 52 GLY B O 1
ATOM 1457 N N . LEU B 1 53 ? -6.766 15.492 18.016 1 94.31 53 LEU B N 1
ATOM 1458 C CA . LEU B 1 53 ? -7.578 14.312 17.719 1 94.31 53 LEU B CA 1
ATOM 1459 C C . LEU B 1 53 ? -8.234 13.773 18.984 1 94.31 53 LEU B C 1
ATOM 1461 O O . LEU B 1 53 ? -7.789 14.062 20.094 1 94.31 53 LEU B O 1
ATOM 1465 N N . ASP B 1 54 ? -9.273 12.977 18.812 1 94 54 ASP B N 1
ATOM 1466 C CA . ASP B 1 54 ? -9.961 12.375 19.953 1 94 54 ASP B CA 1
ATOM 1467 C C . ASP B 1 54 ? -9.148 11.219 20.531 1 94 54 ASP B C 1
ATOM 1469 O O . ASP B 1 54 ? -9.383 10.805 21.672 1 94 54 ASP B O 1
ATOM 1473 N N . GLY B 1 55 ? -8.289 10.711 19.844 1 95.12 55 GLY B N 1
ATOM 1474 C CA . GLY B 1 55 ? -7.418 9.578 20.094 1 95.12 55 GLY B CA 1
ATOM 1475 C C . GLY B 1 55 ? -6.551 9.219 18.906 1 95.12 55 GLY B C 1
ATOM 1476 O O . GLY B 1 55 ? -6.461 9.984 17.938 1 95.12 55 GLY B O 1
ATOM 1477 N N . THR B 1 56 ? -5.883 8.117 19.078 1 96.81 56 THR B N 1
ATOM 1478 C CA . THR B 1 56 ? -5.039 7.691 17.969 1 96.81 56 THR B CA 1
ATOM 1479 C C . THR B 1 56 ? -5.891 7.34 16.75 1 96.81 56 THR B C 1
ATOM 1481 O O . THR B 1 56 ? -7.07 7.008 16.891 1 96.81 56 THR B O 1
ATOM 1484 N N . ILE B 1 57 ? -5.309 7.492 15.609 1 97.31 57 ILE B N 1
ATOM 1485 C CA . ILE B 1 57 ? -5.973 7.113 14.367 1 97.31 57 ILE B CA 1
ATOM 1486 C C . ILE B 1 57 ? -5.137 6.066 13.633 1 97.31 57 ILE B C 1
ATOM 1488 O O . ILE B 1 57 ? -3.93 5.953 13.867 1 97.31 57 ILE B O 1
ATOM 1492 N N . SER B 1 58 ? -5.797 5.312 12.82 1 97.75 58 SER B N 1
ATOM 1493 C CA . SER B 1 58 ? -5.129 4.258 12.07 1 97.75 58 SER B CA 1
ATOM 1494 C C . SER B 1 58 ? -4.117 4.832 11.086 1 97.75 58 SER B C 1
ATOM 1496 O O . SER B 1 58 ? -4.348 5.895 10.5 1 97.75 58 SER B O 1
ATOM 1498 N N . HIS B 1 59 ? -3.051 4.012 10.922 1 97.69 59 HIS B N 1
ATOM 1499 C CA . HIS B 1 59 ? -2.211 4.297 9.766 1 97.69 59 HIS B CA 1
ATOM 1500 C C . HIS B 1 59 ? -3.01 4.207 8.469 1 97.69 59 HIS B C 1
ATOM 1502 O O . HIS B 1 59 ? -3.74 3.238 8.25 1 97.69 59 HIS B O 1
ATOM 1508 N N . GLY B 1 60 ? -2.857 5.25 7.586 1 97.56 60 GLY B N 1
ATOM 1509 C CA . GLY B 1 60 ? -3.398 5.078 6.246 1 97.56 60 GLY B CA 1
ATOM 1510 C C . GLY B 1 60 ? -2.875 3.838 5.547 1 97.56 60 GLY B C 1
ATOM 1511 O O . GLY B 1 60 ? -3.629 3.145 4.859 1 97.56 60 GLY B O 1
ATOM 1512 N N . MET B 1 61 ? -1.651 3.535 5.77 1 97.38 61 MET B N 1
ATOM 1513 C CA . MET B 1 61 ? -0.988 2.385 5.16 1 97.38 61 MET B CA 1
ATOM 1514 C C . MET B 1 61 ? -1.543 1.078 5.719 1 97.38 61 MET B C 1
ATOM 1516 O O . MET B 1 61 ? -1.571 0.062 5.023 1 97.38 61 MET B O 1
ATOM 1520 N N . TYR B 1 62 ? -1.973 1.061 6.973 1 98.19 62 TYR B N 1
ATOM 1521 C CA . TYR B 1 62 ? -2.664 -0.111 7.5 1 98.19 62 TYR B CA 1
ATOM 1522 C C . TYR B 1 62 ? -3.957 -0.371 6.734 1 98.19 62 TYR B C 1
ATOM 1524 O O . TYR B 1 62 ? -4.238 -1.508 6.348 1 98.19 62 TYR B O 1
ATOM 1532 N N . VAL B 1 63 ? -4.734 0.664 6.551 1 98.56 63 VAL B N 1
ATOM 1533 C CA . VAL B 1 63 ? -5.965 0.547 5.777 1 98.56 63 VAL B CA 1
ATOM 1534 C C . VAL B 1 63 ? -5.648 0.041 4.371 1 98.56 63 VAL B C 1
ATOM 1536 O O . VAL B 1 63 ? -6.312 -0.87 3.871 1 98.56 63 VAL B O 1
ATOM 1539 N N . MET B 1 64 ? -4.598 0.622 3.76 1 98.38 64 MET B N 1
ATOM 1540 C CA . MET B 1 64 ? -4.16 0.181 2.439 1 98.38 64 MET B CA 1
ATOM 1541 C C . MET B 1 64 ? -3.779 -1.295 2.457 1 98.38 64 MET B C 1
ATOM 1543 O O . MET B 1 64 ? -4.078 -2.029 1.514 1 98.38 64 MET B O 1
ATOM 1547 N N . ALA B 1 65 ? -3.111 -1.738 3.479 1 98.38 65 ALA B N 1
ATOM 1548 C CA . ALA B 1 65 ? -2.729 -3.141 3.609 1 98.38 65 ALA B CA 1
ATOM 1549 C C . ALA B 1 65 ? -3.957 -4.047 3.633 1 98.38 65 ALA B C 1
ATOM 1551 O O . ALA B 1 65 ? -3.932 -5.152 3.09 1 98.38 65 ALA B O 1
ATOM 1552 N N . GLN B 1 66 ? -5.023 -3.643 4.27 1 98.69 66 GLN B N 1
ATOM 1553 C CA . GLN B 1 66 ? -6.246 -4.438 4.293 1 98.69 66 GLN B CA 1
ATOM 1554 C C . GLN B 1 66 ? -6.863 -4.539 2.898 1 98.69 66 GLN B C 1
ATOM 1556 O O . GLN B 1 66 ? -7.348 -5.602 2.506 1 98.69 66 GLN B O 1
ATOM 1561 N N . VAL B 1 67 ? -6.883 -3.434 2.166 1 98.75 67 VAL B N 1
ATOM 1562 C CA . VAL B 1 67 ? -7.312 -3.5 0.772 1 98.75 67 VAL B CA 1
ATOM 1563 C C . VAL B 1 67 ? -6.383 -4.422 -0.011 1 98.75 67 VAL B C 1
ATOM 1565 O O . VAL B 1 67 ? -6.832 -5.188 -0.866 1 98.75 67 VAL B O 1
ATOM 1568 N N . GLY B 1 68 ? -5.098 -4.281 0.27 1 98.19 68 GLY B N 1
ATOM 1569 C CA . GLY B 1 68 ? -4.117 -5.164 -0.339 1 98.19 68 GLY B CA 1
ATOM 1570 C C . GLY B 1 68 ? -4.406 -6.637 -0.094 1 98.19 68 GLY B C 1
ATOM 1571 O O . GLY B 1 68 ? -4.211 -7.469 -0.981 1 98.19 68 GLY B O 1
ATOM 1572 N N . ARG B 1 69 ? -4.863 -6.949 1.109 1 97.62 69 ARG B N 1
ATOM 1573 C CA . ARG B 1 69 ? -5.258 -8.32 1.42 1 97.62 69 ARG B CA 1
ATOM 1574 C C . ARG B 1 69 ? -6.355 -8.797 0.478 1 97.62 69 ARG B C 1
ATOM 1576 O O . ARG B 1 69 ? -6.32 -9.938 0.004 1 97.62 69 ARG B O 1
ATOM 1583 N N . LEU B 1 70 ? -7.348 -7.957 0.224 1 98.25 70 LEU B N 1
ATOM 1584 C CA . LEU B 1 70 ? -8.383 -8.281 -0.75 1 98.25 70 LEU B CA 1
ATOM 1585 C C . LEU B 1 70 ? -7.77 -8.594 -2.113 1 98.25 70 LEU B C 1
ATOM 1587 O O . LEU B 1 70 ? -8.117 -9.594 -2.744 1 98.25 70 LEU B O 1
ATOM 1591 N N . CYS B 1 71 ? -6.816 -7.77 -2.531 1 97.81 71 CYS B N 1
ATOM 1592 C CA . CYS B 1 71 ? -6.191 -7.906 -3.842 1 97.81 71 CYS B CA 1
ATOM 1593 C C . CYS B 1 71 ? -5.465 -9.242 -3.963 1 97.81 71 CYS B C 1
ATOM 1595 O O . CYS B 1 71 ? -5.688 -9.992 -4.918 1 97.81 71 CYS B O 1
ATOM 1597 N N . THR B 1 72 ? -4.699 -9.57 -2.945 1 95.12 72 THR B N 1
ATOM 1598 C CA . THR B 1 72 ? -3.848 -10.75 -3.035 1 95.12 72 THR B CA 1
ATOM 1599 C C . THR B 1 72 ? -4.652 -12.016 -2.754 1 95.12 72 THR B C 1
ATOM 1601 O O . THR B 1 72 ? -4.207 -13.125 -3.066 1 95.12 72 THR B O 1
ATOM 1604 N N . SER B 1 73 ? -5.809 -11.844 -2.176 1 95.19 73 SER B N 1
ATOM 1605 C CA . SER B 1 73 ? -6.691 -12.992 -2.01 1 95.19 73 SER B CA 1
ATOM 1606 C C . SER B 1 73 ? -7.355 -13.375 -3.328 1 95.19 73 SER B C 1
ATOM 1608 O O . SER B 1 73 ? -7.762 -14.523 -3.516 1 95.19 73 SER B O 1
ATOM 1610 N N . TRP B 1 74 ? -7.469 -12.406 -4.176 1 96.38 74 TRP B N 1
ATOM 1611 C CA . TRP B 1 74 ? -8.164 -12.641 -5.438 1 96.38 74 TRP B CA 1
ATOM 1612 C C . TRP B 1 74 ? -7.184 -13.008 -6.543 1 96.38 74 TRP B C 1
ATOM 1614 O O . TRP B 1 74 ? -7.445 -13.914 -7.336 1 96.38 74 TRP B O 1
ATOM 1624 N N . ALA B 1 75 ? -6.008 -12.328 -6.562 1 96 75 ALA B N 1
ATOM 1625 C CA . ALA B 1 75 ? -5.039 -12.508 -7.641 1 96 75 ALA B CA 1
ATOM 1626 C C . ALA B 1 75 ? -3.672 -12.898 -7.094 1 96 75 ALA B C 1
ATOM 1628 O O . ALA B 1 75 ? -3.238 -12.391 -6.059 1 96 75 ALA B O 1
ATOM 1629 N N . ASP B 1 76 ? -2.979 -13.82 -7.883 1 92.25 76 ASP B N 1
ATOM 1630 C CA . ASP B 1 76 ? -1.57 -14.047 -7.582 1 92.25 76 ASP B CA 1
ATOM 1631 C C . ASP B 1 76 ? -0.769 -12.75 -7.676 1 92.25 76 ASP B C 1
ATOM 1633 O O . ASP B 1 76 ? -0.935 -11.984 -8.625 1 92.25 76 ASP B O 1
ATOM 1637 N N . GLN B 1 77 ? 0.035 -12.562 -6.719 1 89.44 77 GLN B N 1
ATOM 1638 C CA . GLN B 1 77 ? 0.781 -11.305 -6.66 1 89.44 77 GLN B CA 1
ATOM 1639 C C . GLN B 1 77 ? 1.566 -11.07 -7.945 1 89.44 77 GLN B C 1
ATOM 1641 O O . GLN B 1 77 ? 1.665 -9.938 -8.422 1 89.44 77 GLN B O 1
ATOM 1646 N N . LYS B 1 78 ? 2.143 -12.125 -8.477 1 89.81 78 LYS B N 1
ATOM 1647 C CA . LYS B 1 78 ? 2.959 -12 -9.68 1 89.81 78 LYS B CA 1
ATOM 1648 C C . LYS B 1 78 ? 2.133 -11.484 -10.859 1 89.81 78 LYS B C 1
ATOM 1650 O O . LYS B 1 78 ? 2.686 -11 -11.844 1 89.81 78 LYS B O 1
ATOM 1655 N N . ASP B 1 79 ? 0.843 -11.664 -10.812 1 95.62 79 ASP B N 1
ATOM 1656 C CA . ASP B 1 79 ? -0.029 -11.227 -11.906 1 95.62 79 ASP B CA 1
ATOM 1657 C C . ASP B 1 79 ? -0.521 -9.797 -11.68 1 95.62 79 ASP B C 1
ATOM 1659 O O . ASP B 1 79 ? -1.18 -9.219 -12.547 1 95.62 79 ASP B O 1
ATOM 1663 N N . ILE B 1 80 ? -0.263 -9.188 -10.523 1 96.88 80 ILE B N 1
ATOM 1664 C CA . ILE B 1 80 ? -0.667 -7.816 -10.242 1 96.88 80 ILE B CA 1
ATOM 1665 C C . ILE B 1 80 ? 0.292 -6.848 -10.93 1 96.88 80 ILE B C 1
ATOM 1667 O O . ILE B 1 80 ? 1.483 -6.812 -10.609 1 96.88 80 ILE B O 1
ATOM 1671 N N . GLU B 1 81 ? -0.295 -6.098 -11.82 1 97.06 81 GLU B N 1
ATOM 1672 C CA . GLU B 1 81 ? 0.495 -5.133 -12.578 1 97.06 81 GLU B CA 1
ATOM 1673 C C . GLU B 1 81 ? 0.573 -3.791 -11.859 1 97.06 81 GLU B C 1
ATOM 1675 O O . GLU B 1 81 ? 1.542 -3.047 -12.016 1 97.06 81 GLU B O 1
ATOM 1680 N N . PHE B 1 82 ? -0.455 -3.539 -11.148 1 98.25 82 PHE B N 1
ATOM 1681 C CA . PHE B 1 82 ? -0.505 -2.254 -10.461 1 98.25 82 PHE B CA 1
ATOM 1682 C C . PHE B 1 82 ? -1.514 -2.291 -9.32 1 98.25 82 PHE B C 1
ATOM 1684 O O . PHE B 1 82 ? -2.582 -2.891 -9.445 1 98.25 82 PHE B O 1
ATOM 1691 N N . PHE B 1 83 ? -1.176 -1.655 -8.242 1 98.81 83 PHE B N 1
ATOM 1692 C CA . PHE B 1 83 ? -2.08 -1.396 -7.129 1 98.81 83 PHE B CA 1
ATOM 1693 C C . PHE B 1 83 ? -1.822 -0.016 -6.535 1 98.81 83 PHE B C 1
ATOM 1695 O O . PHE B 1 83 ? -0.682 0.326 -6.215 1 98.81 83 PHE B O 1
ATOM 1702 N N . GLY B 1 84 ? -2.873 0.787 -6.336 1 98.81 84 GLY B N 1
ATOM 1703 C CA . GLY B 1 84 ? -2.746 2.113 -5.754 1 98.81 84 GLY B CA 1
ATOM 1704 C C . GLY B 1 84 ? -4.047 2.639 -5.176 1 98.81 84 GLY B C 1
ATOM 1705 O O . GLY B 1 84 ? -5.133 2.248 -5.617 1 98.81 84 GLY B O 1
ATOM 1706 N N . VAL B 1 85 ? -3.873 3.566 -4.199 1 98.62 85 VAL B N 1
ATOM 1707 C CA . VAL B 1 85 ? -5.074 4.117 -3.576 1 98.62 85 VAL B CA 1
ATOM 1708 C C . VAL B 1 85 ? -4.875 5.605 -3.299 1 98.62 85 VAL B C 1
ATOM 1710 O O . VAL B 1 85 ? -3.744 6.098 -3.297 1 98.62 85 VAL B O 1
ATOM 1713 N N . THR B 1 86 ? -6.008 6.246 -3.115 1 97.94 86 THR B N 1
ATOM 1714 C CA . THR B 1 86 ? -6.129 7.543 -2.457 1 97.94 86 THR B CA 1
ATOM 1715 C C . THR B 1 86 ? -6.715 7.387 -1.058 1 97.94 86 THR B C 1
ATOM 1717 O O . THR B 1 86 ? -7.66 6.621 -0.858 1 97.94 86 THR B O 1
ATOM 17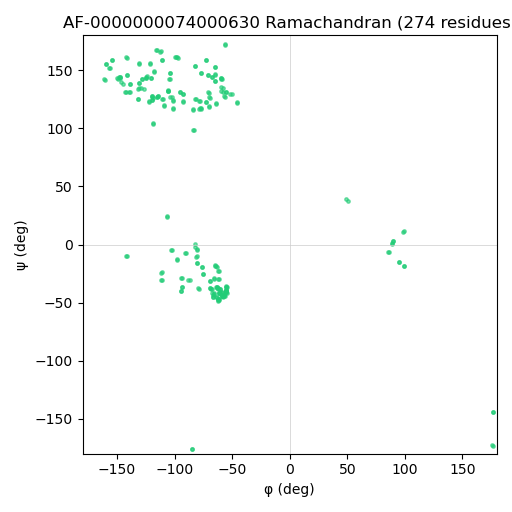20 N N . PHE B 1 87 ? -6.051 8.047 -0.098 1 97.5 87 PHE B N 1
ATOM 1721 C CA . PHE B 1 87 ? -6.621 8.102 1.242 1 97.5 87 PHE B CA 1
ATOM 1722 C C . PHE B 1 87 ? -7.68 9.195 1.336 1 97.5 87 PHE B C 1
ATOM 1724 O O . PHE B 1 87 ? -7.391 10.367 1.099 1 97.5 87 PHE B O 1
ATOM 1731 N N . LYS B 1 88 ? -8.867 8.805 1.762 1 97.69 88 LYS B N 1
ATOM 1732 C CA . LYS B 1 88 ? -10 9.711 1.59 1 97.69 88 LYS B CA 1
ATOM 1733 C C . LYS B 1 88 ? -10.484 10.242 2.936 1 97.69 88 LYS B C 1
ATOM 1735 O O . LYS B 1 88 ? -11.086 11.312 3.006 1 97.69 88 LYS B O 1
ATOM 1740 N N . ALA B 1 89 ? -10.336 9.469 3.971 1 97.38 89 ALA B N 1
ATOM 1741 C CA . ALA B 1 89 ? -10.789 9.867 5.301 1 97.38 89 ALA B CA 1
ATOM 1742 C C . ALA B 1 89 ? -9.992 9.156 6.391 1 97.38 89 ALA B C 1
ATOM 1744 O O . ALA B 1 89 ? -9.422 8.094 6.156 1 97.38 89 ALA B O 1
ATOM 1745 N N . MET B 1 90 ? -9.984 9.711 7.574 1 97.12 90 MET B N 1
ATOM 1746 C CA . MET B 1 90 ? -9.336 9.086 8.727 1 97.12 90 MET B CA 1
ATOM 1747 C C . MET B 1 90 ? -10.109 7.863 9.188 1 97.12 90 MET B C 1
ATOM 1749 O O . MET B 1 90 ? -11.336 7.816 9.07 1 97.12 90 MET B O 1
ATOM 1753 N N . THR B 1 91 ? -9.391 6.926 9.641 1 97.75 91 THR B N 1
ATOM 1754 C CA . THR B 1 91 ? -10 5.754 10.266 1 97.75 91 THR B CA 1
ATOM 1755 C C . THR B 1 91 ? -9.75 5.758 11.773 1 97.75 91 THR B C 1
ATOM 1757 O O . THR B 1 91 ? -8.602 5.727 12.219 1 97.75 91 THR B O 1
ATOM 1760 N N . LYS B 1 92 ? -10.797 5.793 12.562 1 97.06 92 LYS B N 1
ATOM 1761 C CA . LYS B 1 92 ? -10.719 5.922 14.016 1 97.06 92 LYS B CA 1
ATOM 1762 C C . LYS B 1 92 ? -10.812 4.562 14.695 1 97.06 92 LYS B C 1
ATOM 1764 O O . LYS B 1 92 ? -11.297 3.598 14.102 1 97.06 92 LYS B O 1
ATOM 1769 N N . LEU B 1 93 ? -10.352 4.531 15.969 1 97.06 93 LEU B N 1
ATOM 1770 C CA . LEU B 1 93 ? -10.547 3.334 16.781 1 97.06 93 LEU B CA 1
ATOM 1771 C C . LEU B 1 93 ? -12.023 3.008 16.922 1 97.06 93 LEU B C 1
ATOM 1773 O O . LEU B 1 93 ? -12.859 3.914 17.016 1 97.06 93 LEU B O 1
ATOM 1777 N N . GLY B 1 94 ? -12.273 1.772 16.906 1 97.5 94 GLY B N 1
ATOM 1778 C CA . GLY B 1 94 ? -13.648 1.347 17.094 1 97.5 94 GLY B CA 1
ATOM 1779 C C . GLY B 1 94 ? -14.383 1.128 15.781 1 97.5 94 GLY B C 1
ATOM 1780 O O . GLY B 1 94 ? -15.445 0.498 15.75 1 97.5 94 GLY B O 1
ATOM 1781 N N . GLU B 1 95 ? -13.852 1.613 14.695 1 98 95 GLU B N 1
ATOM 1782 C CA . GLU B 1 95 ? -14.484 1.394 13.398 1 98 95 GLU B CA 1
ATOM 1783 C C . GLU B 1 95 ? -14.219 -0.018 12.883 1 98 95 GLU B C 1
ATOM 1785 O O . GLU B 1 95 ? -13.18 -0.606 13.188 1 98 95 GLU B O 1
ATOM 1790 N N . LYS B 1 96 ? -15.18 -0.53 12.172 1 98.56 96 LYS B N 1
ATOM 1791 C CA . LYS B 1 96 ? -15.023 -1.719 11.336 1 98.56 96 LYS B CA 1
ATOM 1792 C C . LYS B 1 96 ? -14.93 -1.349 9.859 1 98.56 96 LYS B C 1
ATOM 1794 O O . LYS B 1 96 ? -15.609 -0.431 9.398 1 98.56 96 LYS B O 1
ATOM 1799 N N . LEU B 1 97 ? -14.109 -2.068 9.172 1 98.75 97 LEU B N 1
ATOM 1800 C CA . LEU B 1 97 ? -14 -1.819 7.738 1 98.75 97 LEU B CA 1
ATOM 1801 C C . LEU B 1 97 ? -14.422 -3.047 6.938 1 98.75 97 LEU B C 1
ATOM 1803 O O . LEU B 1 97 ? -14.312 -4.176 7.418 1 98.75 97 LEU B O 1
ATOM 1807 N N . THR B 1 98 ? -14.961 -2.799 5.793 1 98.94 98 THR B N 1
ATOM 1808 C CA . THR B 1 98 ? -15.141 -3.809 4.754 1 98.94 98 THR B CA 1
ATOM 1809 C C . THR B 1 98 ? -14.391 -3.422 3.484 1 98.94 98 THR B C 1
ATOM 1811 O O . THR B 1 98 ? -14.562 -2.316 2.967 1 98.94 98 THR B O 1
ATOM 1814 N N . CYS B 1 99 ? -13.539 -4.301 3.035 1 98.94 99 CYS B N 1
ATOM 1815 C CA . CYS B 1 99 ? -12.852 -4.102 1.765 1 98.94 99 CYS B CA 1
ATOM 1816 C C . CYS B 1 99 ? -13.617 -4.758 0.621 1 98.94 99 CYS B C 1
ATOM 1818 O O . CYS B 1 99 ? -13.938 -5.945 0.688 1 98.94 99 CYS B O 1
ATOM 1820 N N . VAL B 1 100 ? -13.828 -3.957 -0.405 1 98.88 100 VAL B N 1
ATOM 1821 C CA . VAL B 1 100 ? -14.641 -4.434 -1.517 1 98.88 100 VAL B CA 1
ATOM 1822 C C . VAL B 1 100 ? -13.922 -4.168 -2.838 1 98.88 100 VAL B C 1
ATOM 1824 O O . VAL B 1 100 ? -13.055 -3.295 -2.914 1 98.88 100 VAL B O 1
ATOM 1827 N N . GLY B 1 101 ? -14.25 -4.93 -3.832 1 98.88 101 GLY B N 1
ATOM 1828 C CA . GLY B 1 101 ? -13.742 -4.781 -5.188 1 98.88 101 GLY B CA 1
ATOM 1829 C C . GLY B 1 101 ? -14.812 -4.977 -6.246 1 98.88 101 GLY B C 1
ATOM 1830 O O . GLY B 1 101 ? -15.672 -5.848 -6.109 1 98.88 101 GLY B O 1
ATOM 1831 N N . THR B 1 102 ? -14.766 -4.133 -7.23 1 98.94 102 THR B N 1
ATOM 1832 C CA . THR B 1 102 ? -15.648 -4.254 -8.383 1 98.94 102 THR B CA 1
ATOM 1833 C C . THR B 1 102 ? -14.867 -4.133 -9.688 1 98.94 102 THR B C 1
ATOM 1835 O O . THR B 1 102 ? -14.133 -3.166 -9.891 1 98.94 102 THR B O 1
ATOM 1838 N N . ILE B 1 103 ? -15.008 -5.137 -10.562 1 98.88 103 ILE B N 1
ATOM 1839 C CA . ILE B 1 103 ? -14.344 -5.066 -11.859 1 98.88 103 ILE B CA 1
ATOM 1840 C C . ILE B 1 103 ? -14.898 -3.895 -12.664 1 98.88 103 ILE B C 1
ATOM 1842 O O . ILE B 1 103 ? -16.094 -3.842 -12.945 1 98.88 103 ILE B O 1
ATOM 1846 N N . LYS B 1 104 ? -14.016 -3.023 -13.016 1 98.75 104 LYS B N 1
ATOM 1847 C CA . LYS B 1 104 ? -14.523 -1.801 -13.633 1 98.75 104 LYS B CA 1
ATOM 1848 C C . LYS B 1 104 ? -14.133 -1.729 -15.102 1 98.75 104 LYS B C 1
ATOM 1850 O O . LYS B 1 104 ? -14.75 -0.993 -15.875 1 98.75 104 LYS B O 1
ATOM 1855 N N . LYS B 1 105 ? -13.086 -2.398 -15.477 1 98.62 105 LYS B N 1
ATOM 1856 C CA . LYS B 1 105 ? -12.609 -2.363 -16.859 1 98.62 105 LYS B CA 1
ATOM 1857 C C . LYS B 1 105 ? -11.945 -3.68 -17.25 1 98.62 105 LYS B C 1
ATOM 1859 O O . LYS B 1 105 ? -11.305 -4.324 -16.406 1 98.62 105 LYS B O 1
ATOM 1864 N N . LYS B 1 106 ? -12.133 -4.145 -18.5 1 97.81 106 LYS B N 1
ATOM 1865 C CA . LYS B 1 106 ? -11.398 -5.219 -19.156 1 97.81 106 LYS B CA 1
ATOM 1866 C C . LYS B 1 106 ? -10.844 -4.758 -20.5 1 97.81 106 LYS B C 1
ATOM 1868 O O . LYS B 1 106 ? -11.539 -4.094 -21.266 1 97.81 106 LYS B O 1
ATOM 1873 N N . PHE B 1 107 ? -9.688 -5.09 -20.609 1 97 107 PHE B N 1
ATOM 1874 C CA . PHE B 1 107 ? -9.102 -4.629 -21.859 1 97 107 PHE B CA 1
ATOM 1875 C C . PHE B 1 107 ? -8.109 -5.648 -22.406 1 97 107 PHE B C 1
ATOM 1877 O O . PHE B 1 107 ? -7.375 -6.277 -21.625 1 97 107 PHE B O 1
ATOM 1884 N N . GLU B 1 108 ? -8.109 -5.906 -23.703 1 96 108 GLU B N 1
ATOM 1885 C CA . GLU B 1 108 ? -7.133 -6.758 -24.375 1 96 108 GLU B CA 1
ATOM 1886 C C . GLU B 1 108 ? -6.41 -5.992 -25.484 1 96 108 GLU B C 1
ATOM 1888 O O . GLU B 1 108 ? -7.051 -5.379 -26.344 1 96 108 GLU B O 1
ATOM 1893 N N . LYS B 1 109 ? -5.168 -5.953 -25.406 1 93.31 109 LYS B N 1
ATOM 1894 C CA . LYS B 1 109 ? -4.355 -5.312 -26.438 1 93.31 109 LYS B CA 1
ATOM 1895 C C . LYS B 1 109 ? -3.098 -6.125 -26.734 1 93.31 109 LYS B C 1
ATOM 1897 O O . LYS B 1 109 ? -2.359 -6.488 -25.812 1 93.31 109 LYS B O 1
ATOM 1902 N N . ASP B 1 110 ? -2.844 -6.367 -27.984 1 94.81 110 ASP B N 1
ATOM 1903 C CA . ASP B 1 110 ? -1.662 -7.082 -28.453 1 94.81 110 ASP B CA 1
ATOM 1904 C C . ASP B 1 110 ? -1.478 -8.398 -27.703 1 94.81 110 ASP B C 1
ATOM 1906 O O . ASP B 1 110 ? -0.377 -8.695 -27.234 1 94.81 110 ASP B O 1
ATOM 1910 N N . GLY B 1 111 ? -2.525 -9 -27.438 1 94.19 111 GLY B N 1
ATOM 1911 C CA . GLY B 1 111 ? -2.475 -10.305 -26.797 1 94.19 111 GLY B CA 1
ATOM 1912 C C . GLY B 1 111 ? -2.391 -10.227 -25.281 1 94.19 111 GLY B C 1
ATOM 1913 O O . GLY B 1 111 ? -2.402 -11.25 -24.609 1 94.19 111 GLY B O 1
ATOM 1914 N N . LYS B 1 112 ? -2.248 -9.141 -24.766 1 96.31 112 LYS B N 1
ATOM 1915 C CA . LYS B 1 112 ? -2.227 -8.961 -23.312 1 96.31 112 LYS B CA 1
ATOM 1916 C C . LYS B 1 112 ? -3.619 -8.641 -22.781 1 96.31 112 LYS B C 1
ATOM 1918 O O . LYS B 1 112 ? -4.273 -7.711 -23.25 1 96.31 112 LYS B O 1
ATOM 1923 N N . LYS B 1 113 ? -4.047 -9.445 -21.875 1 98.25 113 LYS B N 1
ATOM 1924 C CA . LYS B 1 113 ? -5.355 -9.266 -21.266 1 98.25 113 LYS B CA 1
ATOM 1925 C C . LYS B 1 113 ? -5.227 -8.672 -19.859 1 98.25 113 LYS B C 1
ATOM 1927 O O . LYS B 1 113 ? -4.512 -9.211 -19.016 1 98.25 113 LYS B O 1
ATOM 1932 N N . THR B 1 114 ? -5.949 -7.609 -19.672 1 98.38 114 THR B N 1
ATOM 1933 C CA . THR B 1 114 ? -5.844 -6.902 -18.406 1 98.38 114 THR B CA 1
ATOM 1934 C C . THR B 1 114 ? -7.227 -6.629 -17.812 1 98.38 114 THR B C 1
ATOM 1936 O O . THR B 1 114 ? -8.156 -6.297 -18.547 1 98.38 114 THR B O 1
ATOM 1939 N N . VAL B 1 115 ? -7.344 -6.801 -16.516 1 98.69 115 VAL B N 1
ATOM 1940 C CA . VAL B 1 115 ? -8.555 -6.512 -15.766 1 98.69 115 VAL B CA 1
ATOM 1941 C C . VAL B 1 115 ? -8.266 -5.441 -14.711 1 98.69 115 VAL B C 1
ATOM 1943 O O . VAL B 1 115 ? -7.297 -5.547 -13.961 1 98.69 115 VAL B O 1
ATOM 1946 N N . THR B 1 116 ? -9.07 -4.398 -14.711 1 98.88 116 THR B N 1
ATOM 1947 C CA . THR B 1 116 ? -8.969 -3.359 -13.695 1 98.88 116 THR B CA 1
ATOM 1948 C C . THR B 1 116 ? -10.117 -3.467 -12.695 1 98.88 116 THR B C 1
ATOM 1950 O O . THR B 1 116 ? -11.281 -3.564 -13.086 1 98.88 116 THR B O 1
ATOM 1953 N N . VAL B 1 117 ? -9.797 -3.424 -11.453 1 98.88 117 VAL B N 1
ATOM 1954 C CA . VAL B 1 117 ? -10.766 -3.537 -10.359 1 98.88 117 VAL B CA 1
ATOM 1955 C C . VAL B 1 117 ? -10.734 -2.268 -9.516 1 98.88 117 VAL B C 1
ATOM 1957 O O . VAL B 1 117 ? -9.68 -1.854 -9.039 1 98.88 117 VAL B O 1
ATOM 1960 N N . LEU B 1 118 ? -11.906 -1.632 -9.305 1 98.94 118 LEU B N 1
ATOM 1961 C CA . LEU B 1 118 ? -12.047 -0.619 -8.266 1 98.94 118 LEU B CA 1
ATOM 1962 C C . LEU B 1 118 ? -12.062 -1.258 -6.879 1 98.94 118 LEU B C 1
ATOM 1964 O O . LEU B 1 118 ? -12.891 -2.133 -6.605 1 98.94 118 LEU B O 1
ATOM 1968 N N . VAL B 1 119 ? -11.18 -0.857 -6.066 1 98.94 119 VAL B N 1
ATOM 1969 C CA . VAL B 1 119 ? -11.102 -1.412 -4.719 1 98.94 119 VAL B CA 1
ATOM 1970 C C . VAL B 1 119 ? -11.281 -0.298 -3.688 1 98.94 119 VAL B C 1
ATOM 1972 O O . VAL B 1 119 ? -10.812 0.825 -3.891 1 98.94 119 VAL B O 1
ATOM 1975 N N . GLU B 1 120 ? -12 -0.66 -2.535 1 98.94 120 GLU B N 1
ATOM 1976 C CA . GLU B 1 120 ? -12.289 0.326 -1.5 1 98.94 120 GLU B CA 1
ATOM 1977 C C . GLU B 1 120 ? -12.32 -0.317 -0.116 1 98.94 120 GLU B C 1
ATOM 1979 O O . GLU B 1 120 ? -12.727 -1.471 0.029 1 98.94 120 GLU B O 1
ATOM 1984 N N . ALA B 1 121 ? -11.859 0.409 0.857 1 98.94 121 ALA B N 1
ATOM 1985 C CA . ALA B 1 121 ? -12.172 0.143 2.26 1 98.94 121 ALA B CA 1
ATOM 1986 C C . ALA B 1 121 ? -13.242 1.097 2.773 1 98.94 121 ALA B C 1
ATOM 1988 O O . ALA B 1 121 ? -13.078 2.318 2.725 1 98.94 121 ALA B O 1
ATOM 1989 N N . LYS B 1 122 ? -14.336 0.516 3.297 1 98.88 122 LYS B N 1
ATOM 1990 C CA . LYS B 1 122 ? -15.453 1.323 3.773 1 98.88 122 LYS B CA 1
ATOM 1991 C C . LYS B 1 122 ? -15.789 0.998 5.227 1 98.88 122 LYS B C 1
ATOM 1993 O O . LYS B 1 122 ? -15.688 -0.156 5.648 1 98.88 122 LYS B O 1
ATOM 1998 N N . ASN B 1 123 ? -16.188 2.047 5.945 1 98.69 123 ASN B N 1
ATOM 1999 C CA . ASN B 1 123 ? -16.688 1.763 7.285 1 98.69 123 ASN B CA 1
ATOM 2000 C C . ASN B 1 123 ? -18.172 1.377 7.262 1 98.69 123 ASN B C 1
ATOM 2002 O O . ASN B 1 123 ? -18.766 1.23 6.191 1 98.69 123 ASN B O 1
ATOM 2006 N N . GLU B 1 124 ? -18.75 1.173 8.422 1 98.25 124 GLU B N 1
ATOM 2007 C CA . GLU B 1 124 ? -20.125 0.677 8.539 1 98.25 124 GLU B CA 1
ATOM 2008 C C . GLU B 1 124 ? -21.125 1.691 7.996 1 98.25 124 GLU B C 1
ATOM 2010 O O . GLU B 1 124 ? -22.203 1.319 7.539 1 98.25 124 GLU B O 1
ATOM 2015 N N . ALA B 1 125 ? -20.797 2.967 8.055 1 98 125 ALA B N 1
ATOM 2016 C CA . ALA B 1 125 ? -21.656 4.027 7.551 1 98 125 ALA B CA 1
ATOM 2017 C C . ALA B 1 125 ? -21.516 4.176 6.039 1 98 125 ALA B C 1
ATOM 2019 O O . ALA B 1 125 ? -22.188 5.016 5.426 1 98 125 ALA B O 1
ATOM 2020 N N . GLY B 1 126 ? -20.609 3.426 5.43 1 98.19 126 GLY B N 1
ATOM 2021 C CA . GLY B 1 126 ? -20.406 3.484 3.99 1 98.19 126 GLY B CA 1
ATOM 2022 C C . GLY B 1 126 ? -19.375 4.516 3.578 1 98.19 126 GLY B C 1
ATOM 2023 O O . GLY B 1 126 ? -19.172 4.762 2.387 1 98.19 126 GLY B O 1
ATOM 2024 N N . GLU B 1 127 ? -18.766 5.172 4.539 1 98.69 127 GLU B N 1
ATOM 2025 C CA . GLU B 1 127 ? -17.719 6.137 4.227 1 98.69 127 GLU B CA 1
ATOM 2026 C C . GLU B 1 127 ? -16.469 5.438 3.717 1 98.69 127 GLU B C 1
ATOM 2028 O O . GLU B 1 127 ? -15.953 4.52 4.359 1 98.69 127 GLU B O 1
ATOM 2033 N N . VAL B 1 128 ? -15.938 5.867 2.516 1 98.81 128 VAL B N 1
ATOM 2034 C CA . VAL B 1 128 ? -14.719 5.301 1.943 1 98.81 128 VAL B CA 1
ATOM 2035 C C . VAL B 1 128 ? -13.5 5.891 2.643 1 98.81 128 VAL B C 1
ATOM 2037 O O . VAL B 1 128 ? -13.32 7.109 2.67 1 98.81 128 VAL B O 1
ATOM 2040 N N . LYS B 1 129 ? -12.68 5.043 3.189 1 98.75 129 LYS B N 1
ATOM 2041 C CA . LYS B 1 129 ? -11.477 5.477 3.893 1 98.75 129 LYS B CA 1
ATOM 2042 C C . LYS B 1 129 ? -10.266 5.484 2.961 1 98.75 129 LYS B C 1
ATOM 2044 O O . LYS B 1 129 ? -9.398 6.352 3.07 1 98.75 129 LYS B O 1
ATOM 2049 N N . ALA B 1 130 ? -10.234 4.535 2.098 1 98.69 130 ALA B N 1
ATOM 2050 C CA . ALA B 1 130 ? -9.258 4.445 1.015 1 98.69 130 ALA B CA 1
ATOM 2051 C C . ALA B 1 130 ? -9.867 3.785 -0.219 1 98.69 130 ALA B C 1
ATOM 2053 O O . ALA B 1 130 ? -10.688 2.871 -0.101 1 98.69 130 ALA B O 1
ATOM 2054 N N . GLY B 1 131 ? -9.492 4.223 -1.358 1 98.75 131 GLY B N 1
ATOM 2055 C CA . GLY B 1 131 ? -9.984 3.656 -2.604 1 98.75 131 GLY B CA 1
ATOM 2056 C C . GLY B 1 131 ? -9.047 3.891 -3.775 1 98.75 131 GLY B C 1
ATOM 2057 O O . GLY B 1 131 ? -8.305 4.875 -3.797 1 98.75 131 GLY B O 1
ATOM 2058 N N . GLY B 1 132 ? -9.078 3.008 -4.711 1 98.62 132 GLY B N 1
ATOM 2059 C CA . GLY B 1 132 ? -8.242 3.104 -5.895 1 98.62 132 GLY B CA 1
ATOM 2060 C C . GLY B 1 132 ? -8.383 1.913 -6.824 1 98.62 132 GLY B C 1
ATOM 2061 O O . GLY B 1 132 ? -9.484 1.402 -7.027 1 98.62 132 GLY B O 1
ATOM 2062 N N . ASP B 1 133 ? -7.188 1.562 -7.441 1 98.88 133 ASP B N 1
ATOM 2063 C CA . ASP B 1 133 ? -7.309 0.57 -8.508 1 98.88 133 ASP B CA 1
ATOM 2064 C C . ASP B 1 133 ? -6.336 -0.586 -8.297 1 98.88 133 ASP B C 1
ATOM 2066 O O . ASP B 1 133 ? -5.203 -0.378 -7.848 1 98.88 133 ASP B O 1
ATOM 2070 N N . LEU B 1 134 ? -6.793 -1.684 -8.617 1 98.81 134 LEU B N 1
ATOM 2071 C CA . LEU B 1 134 ? -6.012 -2.896 -8.836 1 98.81 134 LEU B CA 1
ATOM 2072 C C . LEU B 1 134 ? -6.008 -3.277 -10.312 1 98.81 134 LEU B C 1
ATOM 2074 O O . LEU B 1 134 ? -7.07 -3.363 -10.938 1 98.81 134 LEU B O 1
ATOM 2078 N N . VAL B 1 135 ? -4.863 -3.439 -10.93 1 98.75 135 VAL B N 1
ATOM 2079 C CA . VAL B 1 135 ? -4.738 -3.891 -12.312 1 98.75 135 VAL B CA 1
ATOM 2080 C C . VAL B 1 135 ? -4.062 -5.258 -12.352 1 98.75 135 VAL B C 1
ATOM 2082 O O . VAL B 1 135 ? -2.965 -5.43 -11.812 1 98.75 135 VAL B O 1
ATOM 2085 N N . VAL B 1 136 ? -4.68 -6.215 -13.031 1 98.25 136 VAL B N 1
ATOM 2086 C CA . VAL B 1 136 ? -4.207 -7.594 -13 1 98.25 136 VAL B CA 1
ATOM 2087 C C . VAL B 1 136 ? -4.113 -8.133 -14.422 1 98.25 136 VAL B C 1
ATOM 2089 O O . VAL B 1 136 ? -5.004 -7.898 -15.25 1 98.25 136 VAL B O 1
ATOM 2092 N N . ARG B 1 137 ? -3.033 -8.766 -14.672 1 97.81 137 ARG B N 1
ATOM 2093 C CA . ARG B 1 137 ? -2.922 -9.539 -15.906 1 97.81 137 ARG B CA 1
ATOM 2094 C C . ARG B 1 137 ? -3.803 -10.789 -15.844 1 97.81 137 ARG B C 1
ATOM 2096 O O . ARG B 1 137 ? -3.812 -11.5 -14.836 1 97.81 137 ARG B O 1
ATOM 2103 N N . ALA B 1 138 ? -4.566 -10.977 -16.891 1 97.88 138 ALA B N 1
ATOM 2104 C CA . ALA B 1 138 ? -5.434 -12.148 -16.984 1 97.88 138 ALA B CA 1
ATOM 2105 C C . ALA B 1 138 ? -5.016 -13.039 -18.141 1 97.88 138 ALA B C 1
ATOM 2107 O O . ALA B 1 138 ? -4.156 -12.664 -18.953 1 97.88 138 ALA B O 1
ATOM 2108 N N . VAL B 1 139 ? -5.543 -14.281 -18.203 1 96.06 139 VAL B N 1
ATOM 2109 C CA . VAL B 1 139 ? -5.254 -15.227 -19.281 1 96.06 139 VAL B CA 1
ATOM 2110 C C . VAL B 1 139 ? -6.516 -15.469 -20.109 1 96.06 139 VAL B C 1
ATOM 2112 O O . VAL B 1 139 ? -7.629 -15.289 -19.609 1 96.06 139 VAL B O 1
#

Solvent-accessible surface area (backbone atoms only — not comparable to full-atom values): 14469 Å² total; per-residue (Å²): 117,71,78,50,48,52,87,78,56,52,73,69,42,66,50,84,64,42,79,42,69,64,37,45,72,65,53,36,47,40,37,22,70,44,54,68,54,70,60,47,48,36,69,30,49,68,56,11,37,73,73,73,37,98,37,35,33,54,51,69,64,56,55,49,42,43,40,46,44,50,49,54,72,68,36,41,66,90,38,34,59,32,44,34,37,26,67,66,46,88,47,52,65,67,43,38,39,39,26,42,37,30,29,68,42,74,48,74,56,95,87,43,35,38,38,31,27,42,33,32,31,21,37,88,88,62,52,58,32,32,37,37,43,38,32,31,54,32,91,117,70,79,49,47,51,88,79,56,53,72,70,42,67,51,86,64,41,78,42,70,64,35,44,72,64,53,37,48,40,38,20,69,46,54,68,54,70,59,46,49,35,68,30,50,68,55,11,37,73,72,72,37,98,36,36,33,54,52,69,65,55,56,49,41,45,39,46,42,50,49,54,72,69,36,42,65,91,39,34,59,33,42,34,36,25,67,66,46,86,46,53,66,68,43,38,39,38,26,42,37,30,28,68,43,74,48,74,55,96,88,43,34,38,38,31,26,42,34,33,29,22,37,87,88,63,52,57,32,33,37,37,43,38,31,30,54,32,92

Secondary structure (DSSP, 8-state):
-PPPPGGG--TTPBPPPEEEPPP-HHHHHHHHHHH----GGGT-HHHHHHTT-SS-B--HHHHHHHHHHHHHHHS-GGGEEEEEEEE-S--BTT--EEEEEEEEEEEEETTEEEEEEEEEEE-TT--EEEEEEEEEEE-/-PPPPGGG--TT-BPPPEEEPPP-HHHHHHHHHHH----GGGT-HHHHHHTT-SS-B--HHHHHHHHHHHHHHHS-GGGEEEEEEEE-S--BTT--EEEEEEEEEEEEETTEEEEEEEEEEE-TT--EEEEEEEEEEE-

InterPro domains:
  IPR002539 MaoC-like dehydratase domain [PF01575] (23-123)
  IPR003965 Fatty acid synthase [PR01483] (25-47)
  IPR003965 Fatty acid synthase [PR01483] (47-68)
  IPR029069 HotDog domain superfamily [SSF54637] (6-136)

Radius of gyration: 18.47 Å; Cα contacts (8 Å, |Δi|>4): 653; chains: 2; bounding box: 44×54×53 Å

Nearest PDB structures (foldseek):
  1iq6-assembly1_A  TM=8.602E-01  e=1.040E-09  Aeromonas caviae
  4rlw-assembly1_A  TM=7.386E-01  e=1.392E-08  Mycobacterium tuberculosis H37Rv
  4rlt-assembly1_A  TM=7.345E-01  e=2.624E-08  Mycobacterium tuberculosis H37Rv
  4rlu-assembly1_A  TM=7.240E-01  e=4.947E-08  Mycobacterium tuberculosis H37Rv
  5zy8-assembly1_C  TM=7.761E-01  e=4.977E-06  Mycobacterium tuberculosis H37Rv

Sequence (278 aa):
MAKIEFDKVEVGQTLPPIDVPVIEHANLVRYAGASGDFNPIHNDPDFARKAGLDGTISHGMYVMAQVGRLCTSWADQKDIEFFGVTFKAMTKLGEKLTCVGTIKKKFEKDGKKTVTVLVEAKNEAGEVKAGGDLVVRAVMAKIEFDKVEVGQTLPPIDVPVIEHANLVRYAGASGDFNPIHNDPDFARKAGLDGTISHGMYVMAQVGRLCTSWADQKDIEFFGVTFKAMTKLGEKLTCVGTIKKKFEKDGKKTVTVLVEAKNEAGEVKAGGDLVVRAV

Foldseek 3Di:
DDFAAQVPDDFFDKADKDKDPFDALVLLVVVCVVPVPPPCLARPQVVVVVVPHNGRWHDLVSLVVNLVVSVVVVHPPVFWPDDDKDFDDIHHGGWMKMKMKGFHDWDDDPRWTKTKIWIFIATPVRDTRMIDIIMGTGD/DDFAAQVPDDFFDKADKDKDPFDDLVLLVVVCVVPVPPPCLARPQVVVVVVPHNGRWHDLVSLVVNLVVSVVVVHPPVFWPDDDKDFDDIHHGGWMKMKMKGFHDWDDDPRWTKTKIWIFIATPVRDTRMIDIIMGTGD

pLDDT: mean 96.86, std 3.68, range [64.38, 98.94]

Organism: NCBI:txid1917863